Protein AF-A0AAD8IAZ6-F1 (afdb_monomer)

Foldseek 3Di:
DDDDPDPVPPPDDPDDDDPLVVVLCVVFPFPDDWAWFFKDWDDQCCQVAQKDKDWPVGTDVCCQPPVDDPVQNVCQVPPWAWAWEQEPVRDIWGRWTWHWDDDPPTIITMTGDTSNVVSVVQQKDWDWDQDPVRDTDIFIWGQDPNDTATRKMKIWIWTDRDPHIYIYIYIDHPDDD

Radius of gyration: 17.08 Å; Cα contacts (8 Å, |Δi|>4): 319; chains: 1; bounding box: 57×29×43 Å

Secondary structure (DSSP, 8-state):
--------------PPPPHHHHHHHHTS--SSPPEEEEEEEPPHHHHHSSEEEEEGGGS-HHIIIIIS-HHHHHHHHHS-EEEEEEETT--EEEEEEEEEEEETTEEEEEEESSHHHHHHHTTEEEEEEE-TTS-EEEEEEEEETTEEE-SEEEEEEEEEETTEEEEEEEEEE----

Nearest PDB structures (foldseek):
  8v54-assembly1_B  TM=4.210E-01  e=2.613E+00  Homo sapiens
  5c51-assembly1_B  TM=4.131E-01  e=4.065E+00  Homo sapiens
  5c53-assembly1_B  TM=4.124E-01  e=3.847E+00  Homo sapiens
  8f69-assembly1_A  TM=2.064E-01  e=1.589E+00  Mus musculus
  4zlt-assembly2_A  TM=2.341E-01  e=1.982E+00  Cricetid gammaherpesvirus 2

InterPro domains:
  IPR005508 B3 domain-containing protein At2g31720-like [PF03754] (16-119)
  IPR005508 B3 domain-containing protein At2g31720-like [PTHR31541] (13-170)
  IPR015300 DNA-binding pseudobarrel domain superfamily [G3DSA:2.40.330.10] (33-131)

pLDDT: mean 88.55, std 16.28, range [27.03, 98.56]

Mean predicted aligned error: 6.53 Å

Structure (mmCIF, N/CA/C/O backbone):
data_AF-A0AAD8IAZ6-F1
#
_entry.id   AF-A0AAD8IAZ6-F1
#
loop_
_atom_site.group_PDB
_atom_site.id
_atom_site.type_symbol
_atom_site.label_atom_id
_atom_site.label_alt_id
_atom_site.label_comp_id
_atom_site.label_asym_id
_atom_site.label_entity_id
_atom_site.label_seq_id
_atom_site.pdbx_PDB_ins_code
_atom_site.Cartn_x
_atom_site.Cartn_y
_atom_site.Cartn_z
_atom_site.occupancy
_atom_site.B_iso_or_equiv
_atom_site.auth_seq_id
_atom_site.auth_comp_id
_atom_site.auth_asym_id
_atom_site.auth_atom_id
_atom_site.pdbx_PDB_model_num
ATOM 1 N N . MET A 1 1 ? 37.576 11.124 7.689 1.00 31.72 1 MET A N 1
ATOM 2 C CA . MET A 1 1 ? 37.233 10.034 6.753 1.00 31.72 1 MET A CA 1
ATOM 3 C C . MET A 1 1 ? 35.732 9.890 6.793 1.00 31.72 1 MET A C 1
ATOM 5 O O . MET A 1 1 ? 35.205 9.375 7.768 1.00 31.72 1 MET A O 1
ATOM 9 N N . SER A 1 2 ? 35.065 10.467 5.803 1.00 27.03 2 SER A N 1
ATOM 10 C CA . SER A 1 2 ? 33.610 10.522 5.731 1.00 27.03 2 SER A CA 1
ATOM 11 C C . SER A 1 2 ? 33.178 9.487 4.706 1.00 27.03 2 SER A C 1
ATOM 13 O O . SER A 1 2 ? 33.527 9.601 3.534 1.00 27.03 2 SER A O 1
ATOM 15 N N . VAL A 1 3 ? 32.484 8.448 5.158 1.00 28.03 3 VAL A N 1
ATOM 16 C CA . VAL A 1 3 ? 31.783 7.520 4.274 1.00 28.03 3 VAL A CA 1
ATOM 17 C C . VAL A 1 3 ? 30.399 8.114 4.068 1.00 28.03 3 VAL A C 1
ATOM 19 O O . VAL A 1 3 ? 29.563 8.084 4.964 1.00 28.03 3 VAL A O 1
ATOM 22 N N . GLN A 1 4 ? 30.197 8.719 2.904 1.00 33.00 4 GLN A N 1
ATOM 23 C CA . GLN A 1 4 ? 28.906 9.220 2.463 1.00 33.00 4 GLN A CA 1
ATOM 24 C C . GLN A 1 4 ? 28.327 8.162 1.525 1.00 33.00 4 GLN A C 1
ATOM 26 O O . GLN A 1 4 ? 28.596 8.153 0.327 1.00 33.00 4 GLN A O 1
ATOM 31 N N . ILE A 1 5 ? 27.598 7.205 2.099 1.00 36.88 5 ILE A N 1
ATOM 32 C CA . ILE A 1 5 ? 26.707 6.336 1.332 1.00 36.88 5 ILE A CA 1
ATOM 33 C C . ILE A 1 5 ? 25.386 7.089 1.304 1.00 36.88 5 ILE A C 1
ATOM 35 O O . ILE A 1 5 ? 24.747 7.250 2.339 1.00 36.88 5 ILE A O 1
ATOM 39 N N . GLY A 1 6 ? 25.039 7.629 0.137 1.00 35.94 6 GLY A N 1
ATOM 40 C CA . GLY A 1 6 ? 23.798 8.356 -0.090 1.00 35.94 6 GLY A CA 1
ATOM 41 C C . GLY A 1 6 ? 22.587 7.448 0.092 1.00 35.94 6 GLY A C 1
ATOM 42 O O . GLY A 1 6 ? 22.054 6.914 -0.872 1.00 35.94 6 GLY A O 1
ATOM 43 N N . SER A 1 7 ? 22.133 7.301 1.333 1.00 36.81 7 SER A N 1
ATOM 44 C CA . SER A 1 7 ? 20.713 7.200 1.624 1.00 36.81 7 SER A CA 1
ATOM 45 C C . SER A 1 7 ? 20.129 8.573 1.312 1.00 36.81 7 SER A C 1
ATOM 47 O O . SER A 1 7 ? 20.235 9.490 2.125 1.00 36.81 7 SER A O 1
ATOM 49 N N . MET A 1 8 ? 19.594 8.751 0.103 1.00 36.09 8 MET A N 1
ATOM 50 C CA . MET A 1 8 ? 18.691 9.868 -0.162 1.00 36.09 8 MET A CA 1
ATOM 51 C C . MET A 1 8 ? 17.502 9.670 0.772 1.00 36.09 8 MET A C 1
ATOM 53 O O . MET A 1 8 ? 16.625 8.842 0.536 1.00 36.09 8 MET A O 1
ATOM 57 N N . GLU A 1 9 ? 17.565 10.357 1.904 1.00 39.47 9 GLU A N 1
ATOM 58 C CA . GLU A 1 9 ? 16.475 10.499 2.841 1.00 39.47 9 GLU A CA 1
ATOM 59 C C . GLU A 1 9 ? 15.291 11.055 2.050 1.00 39.47 9 GLU A C 1
ATOM 61 O O . GLU A 1 9 ? 15.323 12.185 1.557 1.00 39.47 9 GLU A O 1
ATOM 66 N N . VAL A 1 10 ? 14.257 10.234 1.875 1.00 42.34 10 VAL A N 1
ATOM 67 C CA . VAL A 1 10 ? 12.959 10.668 1.356 1.00 42.34 10 VAL A CA 1
ATOM 68 C C . VAL A 1 10 ? 12.303 11.495 2.469 1.00 42.34 10 VAL A C 1
ATOM 70 O O . VAL A 1 10 ? 11.396 11.041 3.159 1.00 42.34 10 VAL A O 1
ATOM 73 N N . HIS A 1 11 ? 12.850 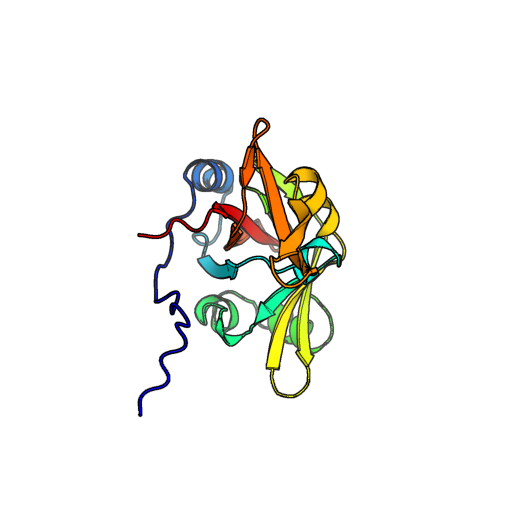12.683 2.730 1.00 38.12 11 HIS A N 1
ATOM 74 C CA . HIS A 1 11 ? 12.395 13.583 3.782 1.00 38.12 11 HIS A CA 1
ATOM 75 C C . HIS A 1 11 ? 11.021 14.151 3.433 1.00 38.12 11 HIS A C 1
ATOM 77 O O . HIS A 1 11 ? 10.870 14.833 2.424 1.00 38.12 11 HIS A O 1
ATOM 83 N N . ASN A 1 12 ? 10.046 13.905 4.312 1.00 43.56 12 ASN A N 1
ATOM 84 C CA . ASN A 1 12 ? 8.936 14.806 4.652 1.00 43.56 12 ASN A CA 1
ATOM 85 C C . ASN A 1 12 ? 8.188 15.498 3.500 1.00 43.56 12 ASN A C 1
ATOM 87 O O . ASN A 1 12 ? 7.779 16.651 3.622 1.00 43.56 12 ASN A O 1
ATOM 91 N N . LEU A 1 13 ? 7.940 14.796 2.401 1.00 56.41 13 LEU A N 1
ATOM 92 C CA . LEU A 1 13 ? 6.874 15.182 1.487 1.00 56.41 13 LEU A CA 1
ATOM 93 C C . LEU A 1 13 ? 5.645 14.387 1.909 1.00 56.41 13 LEU A C 1
ATOM 95 O O . LEU A 1 13 ? 5.662 13.162 1.858 1.00 56.41 13 LEU A O 1
ATOM 99 N N . HIS A 1 14 ? 4.603 15.083 2.359 1.00 69.50 14 HIS A N 1
ATOM 100 C CA . HIS A 1 14 ? 3.241 14.564 2.313 1.00 69.50 14 HIS A CA 1
ATOM 101 C C . HIS A 1 14 ? 2.764 14.820 0.882 1.00 69.50 14 HIS A C 1
ATOM 103 O O . HIS A 1 14 ? 2.316 15.934 0.601 1.00 69.50 14 HIS A O 1
ATOM 109 N N . PRO A 1 15 ? 2.956 13.878 -0.061 1.00 84.88 15 PRO A N 1
ATOM 110 C CA . PRO A 1 15 ? 2.536 14.101 -1.429 1.00 84.88 15 PRO A CA 1
ATOM 111 C C . PRO A 1 15 ? 1.033 14.344 -1.451 1.00 84.88 15 PRO A C 1
ATOM 113 O O . PRO A 1 15 ? 0.256 13.676 -0.757 1.00 84.88 15 PRO A O 1
ATOM 116 N N . GLU A 1 16 ? 0.621 15.295 -2.279 1.00 90.44 16 GLU A N 1
ATOM 117 C CA . GLU A 1 16 ? -0.785 15.405 -2.603 1.00 90.44 16 GLU A CA 1
ATOM 118 C C . GLU A 1 16 ? -1.242 14.151 -3.342 1.00 90.44 16 GLU A C 1
ATOM 120 O O . GLU A 1 16 ? -0.543 13.631 -4.212 1.00 90.44 16 GLU A O 1
ATOM 125 N N . MET A 1 17 ? -2.436 13.679 -2.996 1.00 94.00 17 MET A N 1
ATOM 126 C CA . MET A 1 17 ? -3.075 12.599 -3.730 1.00 94.00 17 MET A CA 1
ATOM 127 C C . MET A 1 17 ? -3.316 13.023 -5.194 1.00 94.00 17 MET A C 1
ATOM 129 O O . MET A 1 17 ? -3.749 14.160 -5.429 1.00 94.00 17 MET A O 1
ATOM 133 N N . PRO A 1 18 ? -3.075 12.135 -6.173 1.00 94.31 18 PRO A N 1
ATOM 134 C CA . PRO A 1 18 ? -3.374 12.391 -7.580 1.00 94.31 18 PRO A CA 1
ATOM 135 C C . PRO A 1 18 ? -4.834 12.784 -7.813 1.00 94.31 18 PRO A C 1
ATOM 137 O O . PRO A 1 18 ? -5.733 12.265 -7.150 1.00 94.31 18 PRO A O 1
ATOM 140 N N . GLN A 1 19 ? -5.081 13.694 -8.759 1.00 94.31 19 GLN A N 1
ATOM 141 C CA . GLN A 1 19 ? -6.415 14.271 -8.959 1.00 94.31 19 GLN A CA 1
ATOM 142 C C . GLN A 1 19 ? -7.467 13.220 -9.331 1.00 94.31 19 GLN A C 1
ATOM 144 O O . GLN A 1 19 ? -8.549 13.231 -8.771 1.00 94.31 19 GLN A O 1
ATOM 149 N N . ASN A 1 20 ? -7.122 12.260 -10.185 1.00 94.38 20 ASN A N 1
ATOM 150 C CA . ASN A 1 20 ? -7.974 11.119 -10.528 1.00 94.38 20 ASN A CA 1
ATOM 151 C C . ASN A 1 20 ? -8.422 10.314 -9.294 1.00 94.38 20 ASN A C 1
ATOM 153 O O . ASN A 1 20 ? -9.588 9.947 -9.196 1.00 94.38 20 ASN A O 1
ATOM 157 N N . LEU A 1 21 ? -7.517 10.066 -8.339 1.00 96.06 21 LEU A N 1
ATOM 158 C CA . LEU A 1 21 ? -7.853 9.383 -7.086 1.00 96.06 21 LEU A CA 1
ATOM 159 C C . LEU A 1 21 ? -8.693 10.279 -6.171 1.00 96.06 21 LEU A C 1
ATOM 161 O O . LEU A 1 21 ? -9.647 9.796 -5.569 1.00 96.06 21 LEU A O 1
ATOM 165 N N . LYS A 1 22 ? -8.373 11.579 -6.088 1.00 95.00 22 LYS A N 1
ATOM 166 C CA . LYS A 1 22 ? -9.182 12.558 -5.343 1.00 95.00 22 LYS A CA 1
ATOM 167 C C . LYS A 1 22 ? -10.616 12.593 -5.872 1.00 95.00 22 LYS A C 1
ATOM 169 O O . LYS A 1 22 ? -11.541 12.505 -5.072 1.00 95.00 22 LYS A O 1
ATOM 174 N N . ASP A 1 23 ? -10.786 12.682 -7.189 1.00 95.00 23 ASP A N 1
ATOM 175 C CA . ASP A 1 23 ? -12.087 12.741 -7.857 1.00 95.00 23 ASP A CA 1
ATOM 176 C C . ASP A 1 23 ? -12.890 11.473 -7.561 1.00 95.00 23 ASP A C 1
ATOM 178 O O . ASP A 1 23 ? -13.989 11.563 -7.021 1.00 95.00 23 ASP A O 1
ATOM 182 N N . TYR A 1 24 ? -12.296 10.299 -7.787 1.00 95.31 24 TYR A N 1
ATOM 183 C CA . TYR A 1 24 ? -12.925 9.011 -7.495 1.00 95.31 24 TYR A CA 1
ATOM 184 C C . TYR A 1 24 ? -13.363 8.878 -6.036 1.00 95.31 24 TYR A C 1
ATOM 186 O O . TYR A 1 24 ? -14.485 8.481 -5.735 1.00 95.31 24 TYR A O 1
ATOM 194 N N . ILE A 1 25 ? -12.480 9.243 -5.106 1.00 95.00 25 ILE A N 1
ATOM 195 C CA . ILE A 1 25 ? -12.750 9.117 -3.677 1.00 95.00 25 ILE A CA 1
ATOM 196 C C . ILE A 1 25 ? -13.774 10.160 -3.203 1.00 95.00 25 ILE A C 1
ATOM 198 O O . ILE A 1 25 ? -14.527 9.889 -2.268 1.00 95.00 25 ILE A O 1
ATOM 202 N N . SER A 1 26 ? -13.840 11.328 -3.850 1.00 91.94 26 SER A N 1
ATOM 203 C CA . SER A 1 26 ? -14.796 12.393 -3.516 1.00 91.94 26 SER A CA 1
ATOM 204 C C . SER A 1 26 ? -16.252 12.020 -3.797 1.00 91.94 26 SER A C 1
ATOM 206 O O . SER A 1 26 ? -17.157 12.608 -3.206 1.00 91.94 26 SER A O 1
ATOM 208 N N . GLU A 1 27 ? -16.487 11.016 -4.647 1.00 91.75 27 GLU A N 1
ATOM 209 C CA . GLU A 1 27 ? -17.821 10.458 -4.879 1.00 91.75 27 GLU A CA 1
ATOM 210 C C . GLU A 1 27 ? -18.346 9.681 -3.659 1.00 91.75 27 GLU A C 1
ATOM 212 O O . GLU A 1 27 ? -19.546 9.409 -3.551 1.00 91.75 27 GLU A O 1
ATOM 217 N N . PHE A 1 28 ? -17.471 9.338 -2.708 1.00 91.19 28 PHE A N 1
ATOM 218 C CA . PHE A 1 28 ? -17.849 8.678 -1.468 1.00 91.19 28 PHE A CA 1
ATOM 219 C C . PHE A 1 28 ? -18.119 9.689 -0.352 1.00 91.19 28 PHE A C 1
ATOM 221 O O . PHE A 1 28 ? -17.384 10.653 -0.148 1.00 91.19 28 PHE A O 1
ATOM 228 N N . ASN A 1 29 ? -19.148 9.412 0.451 1.00 86.75 29 ASN A N 1
ATOM 229 C CA . ASN A 1 29 ? -19.429 10.171 1.667 1.00 86.75 29 ASN A CA 1
ATOM 230 C C . ASN A 1 29 ? -18.471 9.743 2.791 1.00 86.75 29 ASN A C 1
ATOM 232 O O . ASN A 1 29 ? -18.847 8.976 3.680 1.00 86.75 29 ASN A O 1
ATOM 236 N N . LEU A 1 30 ? -17.210 10.167 2.689 1.00 91.12 30 LEU A N 1
ATOM 237 C CA . LEU A 1 30 ? -16.177 9.846 3.666 1.00 91.12 30 LEU A CA 1
ATOM 238 C C . LEU A 1 30 ? -16.436 10.550 5.002 1.00 91.12 30 LEU A C 1
ATOM 240 O O . LEU A 1 30 ? -16.800 11.722 5.044 1.00 91.12 30 LEU A O 1
ATOM 244 N N . GLU A 1 31 ? -16.159 9.854 6.101 1.00 85.12 31 GLU A N 1
ATOM 245 C CA . GLU A 1 31 ? -16.235 10.430 7.452 1.00 85.12 31 GLU A CA 1
ATOM 246 C C . GLU A 1 31 ? -15.070 11.390 7.748 1.00 85.12 31 GLU A C 1
ATOM 248 O O . GLU A 1 31 ? -15.185 12.283 8.587 1.00 85.12 31 GLU A O 1
ATOM 253 N N . ALA A 1 32 ? -13.947 11.212 7.050 1.00 89.25 32 ALA A N 1
ATOM 254 C CA . ALA A 1 32 ? -12.726 11.991 7.197 1.00 89.25 32 ALA A CA 1
ATOM 255 C C . ALA A 1 32 ? -11.968 12.053 5.859 1.00 89.25 32 ALA A C 1
ATOM 257 O O . ALA A 1 32 ? -12.118 11.149 5.029 1.00 89.25 32 ALA A O 1
ATOM 258 N N . PRO A 1 33 ? -11.137 13.087 5.629 1.00 92.12 33 PRO A N 1
ATOM 259 C CA . PRO A 1 33 ? -10.305 13.157 4.434 1.00 92.12 33 PRO A CA 1
ATOM 260 C C . PRO A 1 33 ? -9.291 11.999 4.386 1.00 92.12 33 PRO A C 1
ATOM 262 O O . PRO A 1 33 ? -8.856 11.523 5.439 1.00 92.12 33 PRO A O 1
ATOM 265 N N . PRO A 1 34 ? -8.861 11.564 3.185 1.00 95.88 34 PRO A N 1
ATOM 266 C CA . PRO A 1 34 ? -7.821 10.552 3.060 1.00 95.88 34 PRO A CA 1
ATOM 267 C C . PRO A 1 34 ? -6.507 10.966 3.734 1.00 95.88 34 PRO A C 1
ATOM 269 O O . PRO A 1 34 ? -6.022 12.085 3.559 1.00 95.88 34 PRO A O 1
ATOM 272 N N . LEU A 1 35 ? -5.898 10.033 4.461 1.00 96.12 35 LEU A N 1
ATOM 273 C CA . LEU A 1 35 ? -4.650 10.220 5.190 1.00 96.12 35 LEU A CA 1
ATOM 274 C C . LEU A 1 35 ? -3.486 9.591 4.426 1.00 96.12 35 LEU A C 1
ATOM 276 O O . LEU A 1 35 ? -3.505 8.394 4.154 1.00 96.12 35 LEU A O 1
ATOM 280 N N . PHE A 1 36 ? -2.436 10.358 4.135 1.00 97.06 36 PHE A N 1
ATOM 281 C CA . PHE A 1 36 ? -1.188 9.793 3.615 1.00 97.06 36 PHE A CA 1
ATOM 282 C C . PHE A 1 36 ? -0.551 8.846 4.642 1.00 97.06 36 PHE A C 1
ATOM 284 O O . PHE A 1 36 ? -0.324 9.241 5.787 1.00 97.06 36 PHE A O 1
ATOM 291 N N . VAL A 1 37 ? -0.253 7.616 4.225 1.00 97.31 37 VAL A N 1
ATOM 292 C CA . VAL A 1 37 ? 0.250 6.545 5.095 1.00 97.31 37 VAL A CA 1
ATOM 293 C C . VAL A 1 37 ? 1.746 6.369 4.932 1.00 97.31 37 VAL A C 1
ATOM 295 O O . VAL A 1 37 ? 2.461 6.388 5.924 1.00 97.31 37 VAL A O 1
ATOM 298 N N . ALA A 1 38 ? 2.227 6.168 3.707 1.00 96.75 38 ALA A N 1
ATOM 299 C CA . ALA A 1 38 ? 3.633 5.877 3.462 1.00 96.75 38 ALA A CA 1
ATOM 300 C C . ALA A 1 38 ? 4.004 6.057 1.990 1.00 96.75 38 ALA A C 1
ATOM 302 O O . ALA A 1 38 ? 3.154 6.015 1.096 1.00 96.75 38 ALA A O 1
ATOM 303 N N . GLN A 1 39 ? 5.306 6.169 1.739 1.00 95.44 39 GLN A N 1
ATOM 304 C CA . GLN A 1 39 ? 5.881 5.965 0.416 1.00 95.44 39 GLN A CA 1
ATOM 305 C C . GLN A 1 39 ? 7.187 5.188 0.511 1.00 95.44 39 GLN A C 1
ATOM 307 O O . GLN A 1 39 ? 7.930 5.333 1.482 1.00 95.44 39 GLN A O 1
ATOM 312 N N . LYS A 1 40 ? 7.479 4.375 -0.502 1.00 94.75 40 LYS A N 1
ATOM 313 C CA . LYS A 1 40 ? 8.761 3.673 -0.603 1.00 94.75 40 LYS A CA 1
ATOM 314 C C . LYS A 1 40 ? 9.086 3.289 -2.038 1.00 94.75 40 LYS A C 1
ATOM 316 O O . LYS A 1 40 ? 8.186 3.142 -2.864 1.00 94.75 40 LYS A O 1
ATOM 321 N N . LEU A 1 41 ? 10.364 3.029 -2.293 1.00 95.56 41 LEU A N 1
ATOM 322 C CA . LEU A 1 41 ? 10.793 2.321 -3.493 1.00 95.56 41 LEU A CA 1
ATOM 323 C C . LEU A 1 41 ? 10.259 0.878 -3.462 1.00 95.56 41 LEU A C 1
ATOM 325 O O . LEU A 1 41 ? 10.338 0.199 -2.434 1.00 95.56 41 LEU A O 1
ATOM 329 N N . LEU A 1 42 ? 9.720 0.403 -4.583 1.00 95.69 42 LEU A N 1
ATOM 330 C CA . LEU A 1 42 ? 9.343 -0.995 -4.743 1.00 95.69 42 LEU A CA 1
ATOM 331 C C . LEU A 1 42 ? 10.590 -1.870 -4.838 1.00 95.69 42 LEU A C 1
ATOM 333 O O . LEU A 1 42 ? 11.494 -1.631 -5.641 1.00 95.69 42 LEU A O 1
ATOM 337 N N . HIS A 1 43 ? 10.608 -2.934 -4.046 1.00 94.88 43 HIS A N 1
ATOM 338 C CA . HIS A 1 43 ? 11.643 -3.950 -4.088 1.00 94.88 43 HIS A CA 1
ATOM 339 C C . HIS A 1 43 ? 11.154 -5.190 -4.833 1.00 94.88 43 HIS A C 1
ATOM 341 O O . HIS A 1 43 ? 9.963 -5.471 -4.928 1.00 94.88 43 HIS A O 1
ATOM 347 N N . VAL A 1 44 ? 12.101 -5.993 -5.321 1.00 94.69 44 VAL A N 1
ATOM 348 C CA . VAL A 1 44 ? 11.828 -7.260 -6.022 1.00 94.69 44 VAL A CA 1
ATOM 349 C C . VAL A 1 44 ? 10.922 -8.183 -5.203 1.00 94.69 44 VAL A C 1
ATOM 351 O O . VAL A 1 44 ? 10.045 -8.841 -5.759 1.00 94.69 44 VAL A O 1
ATOM 354 N N . SER A 1 45 ? 11.097 -8.210 -3.878 1.00 93.88 45 SER A N 1
ATOM 355 C CA . SER A 1 45 ? 10.247 -8.995 -2.980 1.00 93.88 45 SER A CA 1
ATOM 356 C C . SER A 1 45 ? 8.789 -8.553 -3.001 1.00 93.88 45 SER A C 1
ATOM 358 O O . SER A 1 45 ? 7.933 -9.404 -2.817 1.00 93.88 45 SER A O 1
ATOM 360 N N . ASP A 1 46 ? 8.506 -7.271 -3.244 1.00 96.31 46 ASP A N 1
ATOM 361 C CA . ASP A 1 46 ? 7.131 -6.771 -3.304 1.00 96.31 46 ASP A CA 1
ATOM 362 C C . ASP A 1 46 ? 6.400 -7.212 -4.575 1.00 96.31 46 ASP A C 1
ATOM 364 O O . ASP A 1 46 ? 5.184 -7.147 -4.639 1.00 96.31 46 ASP A O 1
ATOM 368 N N . VAL A 1 47 ? 7.127 -7.622 -5.614 1.00 95.31 47 VAL A N 1
ATOM 369 C CA . VAL A 1 47 ? 6.541 -8.009 -6.909 1.00 95.31 47 VAL A CA 1
ATOM 370 C C . VAL A 1 47 ? 6.549 -9.521 -7.097 1.00 95.31 47 VAL A C 1
ATOM 372 O O . VAL A 1 47 ? 5.651 -10.080 -7.715 1.00 95.31 47 VAL A O 1
ATOM 375 N N . MET A 1 48 ? 7.566 -10.207 -6.570 1.00 93.25 48 MET A N 1
ATOM 376 C CA . MET A 1 48 ? 7.689 -11.664 -6.697 1.00 93.25 48 MET A CA 1
ATOM 377 C C . MET A 1 48 ? 6.947 -12.443 -5.614 1.00 93.25 48 MET A C 1
ATOM 379 O O . MET A 1 48 ? 6.801 -13.659 -5.722 1.00 93.25 48 MET A O 1
ATOM 383 N N . GLN A 1 49 ? 6.560 -11.779 -4.532 1.00 89.88 49 GLN A N 1
ATOM 384 C CA . GLN A 1 49 ? 5.844 -12.386 -3.422 1.00 89.88 49 GLN A CA 1
ATOM 385 C C . GLN A 1 49 ? 4.509 -11.654 -3.328 1.00 89.88 49 GLN A C 1
ATOM 387 O O . GLN A 1 49 ? 4.487 -10.444 -3.520 1.00 89.88 49 GLN A O 1
ATOM 392 N N . ASP A 1 50 ? 3.419 -12.372 -3.042 1.00 94.31 50 ASP A N 1
ATOM 393 C CA . ASP A 1 50 ? 2.061 -11.815 -2.885 1.00 94.31 50 ASP A CA 1
ATOM 394 C C . ASP A 1 50 ? 1.950 -10.953 -1.615 1.00 94.31 50 ASP A C 1
ATOM 396 O O . ASP A 1 50 ? 1.187 -11.240 -0.689 1.00 94.31 50 ASP A O 1
ATOM 400 N N . ARG A 1 51 ? 2.822 -9.950 -1.509 1.00 96.06 51 ARG A N 1
ATOM 401 C CA . ARG A 1 51 ? 2.912 -9.027 -0.397 1.00 96.06 51 ARG A CA 1
ATOM 402 C C . ARG A 1 51 ? 3.603 -7.724 -0.772 1.00 96.06 51 ARG A C 1
ATOM 404 O O . ARG A 1 51 ? 4.648 -7.748 -1.406 1.00 96.06 51 ARG A O 1
ATOM 411 N N . LEU A 1 52 ? 3.096 -6.616 -0.248 1.00 97.44 52 LEU A N 1
ATOM 412 C CA . LEU A 1 52 ? 3.767 -5.320 -0.230 1.00 97.44 52 LEU A CA 1
ATOM 413 C C . LEU A 1 52 ? 4.189 -4.987 1.206 1.00 97.44 52 LEU A C 1
ATOM 415 O O . LEU A 1 52 ? 3.341 -4.919 2.095 1.00 97.44 52 LEU A O 1
ATOM 419 N N . LEU A 1 53 ? 5.491 -4.788 1.433 1.00 96.12 53 LEU A N 1
ATOM 420 C CA . LEU A 1 53 ? 6.072 -4.594 2.769 1.00 96.12 53 LEU A CA 1
ATOM 421 C C . LEU A 1 53 ? 6.436 -3.135 3.056 1.00 96.12 53 LEU A C 1
ATOM 423 O O . LEU A 1 53 ? 7.317 -2.584 2.405 1.00 96.12 53 LEU A O 1
ATOM 427 N N . PHE A 1 54 ? 5.880 -2.538 4.101 1.00 96.56 54 PHE A N 1
ATOM 428 C CA . PHE A 1 54 ? 6.304 -1.232 4.604 1.00 96.56 54 PHE A CA 1
ATOM 429 C C . PHE A 1 54 ? 6.995 -1.386 5.959 1.00 96.56 54 PHE A C 1
ATOM 431 O O . PHE A 1 54 ? 6.348 -1.833 6.904 1.00 96.56 54 PHE A O 1
ATOM 438 N N . PRO A 1 55 ? 8.282 -1.015 6.095 1.00 95.50 55 PRO A N 1
ATOM 439 C CA . PRO A 1 55 ? 8.889 -0.838 7.409 1.00 95.50 55 PRO A CA 1
ATOM 440 C C . PRO A 1 55 ? 8.048 0.123 8.252 1.00 95.50 55 PRO A C 1
ATOM 442 O O . PRO A 1 55 ? 7.646 1.175 7.754 1.00 95.50 55 PRO A O 1
ATOM 445 N N . GLU A 1 56 ? 7.813 -0.205 9.522 1.00 94.88 56 GLU A N 1
ATOM 446 C CA . GLU A 1 56 ? 7.029 0.640 10.435 1.00 94.88 56 GLU A CA 1
ATOM 447 C C . GLU A 1 56 ? 7.603 2.060 10.542 1.00 94.88 56 GLU A C 1
ATOM 449 O O . GLU A 1 56 ? 6.852 3.024 10.636 1.00 94.88 56 GLU A O 1
ATOM 454 N N . SER A 1 57 ? 8.923 2.215 10.404 1.00 93.25 57 SER A N 1
ATOM 455 C CA . SER A 1 57 ? 9.599 3.517 10.387 1.00 93.25 57 SER A CA 1
ATOM 456 C C . SER A 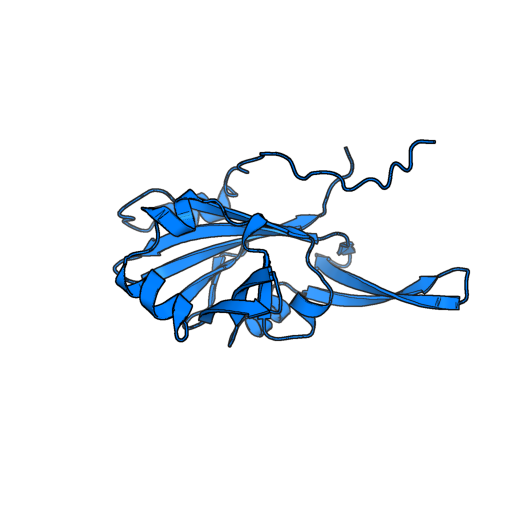1 57 ? 9.200 4.436 9.223 1.00 93.25 57 SER A C 1
ATOM 458 O O . SER A 1 57 ? 9.519 5.619 9.267 1.00 93.25 57 SER A O 1
ATOM 460 N N . LEU A 1 58 ? 8.568 3.908 8.167 1.00 94.31 58 LEU A N 1
ATOM 461 C CA . LEU A 1 58 ? 8.047 4.692 7.037 1.00 94.31 58 LEU A CA 1
ATOM 462 C C . LEU A 1 58 ? 6.554 5.013 7.170 1.00 94.31 58 LEU A C 1
ATOM 464 O O . LEU A 1 58 ? 6.022 5.754 6.344 1.00 94.31 58 LEU A O 1
ATOM 468 N N . ILE A 1 59 ? 5.870 4.431 8.157 1.00 96.00 59 ILE A N 1
ATOM 469 C CA . ILE A 1 59 ? 4.441 4.638 8.365 1.00 96.00 59 ILE A CA 1
ATOM 470 C C . ILE A 1 59 ? 4.230 5.971 9.075 1.00 96.00 59 ILE A C 1
ATOM 472 O O . ILE A 1 59 ? 4.830 6.250 10.113 1.00 96.00 59 ILE A O 1
ATOM 476 N N . ASN A 1 60 ? 3.336 6.787 8.529 1.00 95.06 60 ASN A N 1
ATOM 477 C CA . ASN A 1 60 ? 2.859 7.993 9.176 1.00 95.06 60 ASN A CA 1
ATOM 478 C C . ASN A 1 60 ? 2.260 7.628 10.542 1.00 95.06 60 ASN A C 1
ATOM 480 O O . ASN A 1 60 ? 1.301 6.863 10.624 1.00 95.06 60 ASN A O 1
ATOM 484 N N . ALA A 1 61 ? 2.809 8.206 11.610 1.00 94.69 61 ALA A N 1
ATOM 485 C CA . ALA A 1 61 ? 2.369 7.969 12.980 1.00 94.69 61 ALA A CA 1
ATOM 486 C C . ALA A 1 61 ? 0.857 8.200 13.164 1.00 94.69 61 ALA A C 1
ATOM 488 O O . ALA A 1 61 ? 0.213 7.452 13.895 1.00 94.69 61 ALA A O 1
ATOM 489 N N . GLU A 1 62 ? 0.272 9.171 12.455 1.00 95.81 62 GLU A N 1
ATOM 490 C CA . GLU A 1 62 ? -1.169 9.450 12.501 1.00 95.81 62 GLU A CA 1
ATOM 491 C C . GLU A 1 62 ? -2.006 8.234 12.084 1.00 95.81 62 GLU A C 1
ATOM 493 O O . GLU A 1 62 ? -3.058 7.972 12.668 1.00 95.81 62 GLU A O 1
ATOM 498 N N . PHE A 1 63 ? -1.517 7.445 11.120 1.00 96.62 63 PHE A N 1
ATOM 499 C CA . PHE A 1 63 ? -2.199 6.232 10.680 1.00 96.62 63 PHE A CA 1
ATOM 500 C C . PHE A 1 63 ? -2.280 5.221 11.828 1.00 96.62 63 PHE A C 1
ATOM 502 O O . PHE A 1 63 ? -3.363 4.759 12.185 1.00 96.62 63 PHE A O 1
ATOM 509 N N . SER A 1 64 ? -1.139 4.940 12.456 1.00 93.44 64 SER A N 1
ATOM 510 C CA . SER A 1 64 ? -1.029 3.936 13.515 1.00 93.44 64 SER A CA 1
ATOM 511 C C . SER A 1 64 ? -1.685 4.365 14.829 1.00 93.44 64 SER A C 1
ATOM 513 O O . SER A 1 64 ? -2.251 3.523 15.521 1.00 93.44 64 SER A O 1
ATOM 515 N N . TYR A 1 65 ? -1.614 5.649 15.198 1.00 93.56 65 TYR A N 1
ATOM 516 C CA . TYR A 1 65 ? -2.106 6.125 16.495 1.00 93.56 65 TYR A CA 1
ATOM 517 C C . TYR A 1 65 ? -3.568 6.570 16.471 1.00 93.56 65 TYR A C 1
ATOM 519 O O . TYR A 1 65 ? -4.285 6.268 17.425 1.00 93.56 65 TYR A O 1
ATOM 527 N N . ASN A 1 66 ? -4.020 7.239 15.408 1.00 95.19 66 ASN A N 1
ATOM 528 C CA . ASN A 1 66 ? -5.304 7.947 15.412 1.00 95.19 66 ASN A CA 1
ATOM 529 C C . ASN A 1 66 ? -6.283 7.457 14.336 1.00 95.19 66 ASN A C 1
ATOM 531 O O . ASN A 1 66 ? -7.490 7.504 14.556 1.00 95.19 66 ASN A O 1
ATOM 535 N N . PHE A 1 67 ? -5.795 6.977 13.187 1.00 96.19 67 PHE A N 1
ATOM 536 C CA . PHE A 1 67 ? -6.665 6.545 12.087 1.00 96.19 67 PHE A CA 1
ATOM 537 C C . PHE A 1 67 ? -7.212 5.121 12.263 1.00 96.19 67 PHE A C 1
ATOM 539 O O . PHE A 1 67 ? -8.367 4.832 11.930 1.00 96.19 67 PHE A O 1
ATOM 546 N N . LEU A 1 68 ? -6.371 4.205 12.745 1.00 96.69 68 LEU A N 1
ATOM 547 C CA . LEU A 1 68 ? -6.795 2.850 13.081 1.00 96.69 68 LEU A CA 1
ATOM 548 C C . LEU A 1 68 ? -7.643 2.857 14.354 1.00 96.69 68 LEU A C 1
ATOM 550 O O . LEU A 1 68 ? -7.321 3.525 15.335 1.00 96.69 68 LEU A O 1
ATOM 554 N N . THR A 1 69 ? -8.709 2.065 14.353 1.00 96.62 69 THR A N 1
ATOM 555 C CA . THR A 1 69 ? -9.509 1.806 15.552 1.00 96.62 69 THR A CA 1
ATOM 556 C C . THR A 1 69 ? -8.751 0.897 16.518 1.00 96.62 69 THR A C 1
ATOM 558 O O . THR A 1 69 ? -7.879 0.130 16.110 1.00 96.62 69 THR A O 1
ATOM 561 N N . GLU A 1 70 ? -9.114 0.916 17.801 1.00 97.25 70 GLU A N 1
ATOM 562 C CA . GLU A 1 70 ? -8.496 0.028 18.799 1.00 97.25 70 GLU A CA 1
ATOM 563 C C . GLU A 1 70 ? -8.645 -1.458 18.434 1.00 97.25 70 GLU A C 1
ATOM 565 O O . GLU A 1 70 ? -7.697 -2.227 18.570 1.00 97.25 70 GLU A O 1
ATOM 570 N N . VAL A 1 71 ? -9.793 -1.852 17.870 1.00 97.25 71 VAL A N 1
ATOM 571 C CA . VAL A 1 71 ? -10.022 -3.229 17.403 1.00 97.25 71 VAL A CA 1
ATOM 572 C C . VAL A 1 71 ? -9.041 -3.599 16.293 1.00 97.25 71 VAL A C 1
ATOM 574 O O . VAL A 1 71 ? -8.464 -4.680 16.315 1.00 97.25 71 VAL A O 1
ATOM 577 N N . GLU A 1 72 ? -8.811 -2.713 15.328 1.00 97.88 72 GLU A N 1
ATOM 578 C CA . GLU A 1 72 ? -7.870 -2.979 14.238 1.00 97.88 72 GLU A CA 1
ATOM 579 C C . GLU A 1 72 ? -6.427 -3.034 14.720 1.00 97.88 72 GLU A C 1
ATOM 581 O O . GLU A 1 72 ? -5.683 -3.903 14.272 1.00 97.88 72 GLU A O 1
ATOM 586 N N . LYS A 1 73 ? -6.038 -2.167 15.662 1.00 97.69 73 LYS A N 1
ATOM 587 C CA . LYS A 1 73 ? -4.720 -2.237 16.306 1.00 97.69 73 LYS A CA 1
ATOM 588 C C . LYS A 1 73 ? -4.530 -3.594 16.982 1.00 97.69 73 LYS A C 1
ATOM 590 O O . LYS A 1 73 ? -3.536 -4.266 16.730 1.00 97.69 73 LYS A O 1
ATOM 595 N N . GLU A 1 74 ? -5.511 -4.051 17.760 1.00 97.25 74 GLU A N 1
ATOM 596 C CA . GLU A 1 74 ? -5.464 -5.375 18.391 1.00 97.25 74 GLU A CA 1
ATOM 597 C C . GLU A 1 74 ? -5.411 -6.528 17.378 1.00 97.25 74 GLU A C 1
ATOM 599 O O . GLU A 1 74 ? -4.732 -7.532 17.615 1.00 97.25 74 GLU A O 1
ATOM 604 N N . LEU A 1 75 ? -6.136 -6.412 16.262 1.00 97.56 75 LEU A N 1
ATOM 605 C CA . LEU A 1 75 ? -6.118 -7.412 15.196 1.00 97.56 75 LEU A CA 1
ATOM 606 C C . LEU A 1 75 ? -4.774 -7.445 14.471 1.00 97.56 75 LEU A C 1
ATOM 608 O O . LEU A 1 75 ? -4.315 -8.532 14.134 1.00 97.56 75 LEU A O 1
ATOM 612 N N . LEU A 1 76 ? -4.123 -6.303 14.252 1.00 97.25 76 LEU A N 1
ATOM 613 C CA . LEU A 1 76 ? -2.812 -6.239 13.602 1.00 97.25 76 LEU A CA 1
ATOM 614 C C . LEU A 1 76 ? -1.715 -6.925 14.420 1.00 97.25 76 LEU A C 1
ATOM 616 O O . LEU A 1 76 ? -0.840 -7.546 13.828 1.00 97.25 76 LEU A O 1
ATOM 620 N N . GLU A 1 77 ? -1.803 -6.882 15.749 1.00 94.06 77 GLU A N 1
ATOM 621 C CA . GLU A 1 77 ? -0.863 -7.560 16.656 1.00 94.06 77 GLU A CA 1
ATOM 622 C C . GLU A 1 77 ? -1.067 -9.092 16.702 1.00 94.06 77 GLU A C 1
ATOM 624 O O . GLU A 1 77 ? -0.193 -9.832 17.150 1.00 94.06 77 GLU A O 1
ATOM 629 N N . LYS A 1 78 ? -2.225 -9.602 16.253 1.00 93.31 78 LYS A N 1
ATOM 630 C CA . LYS A 1 78 ? -2.589 -11.034 16.347 1.00 93.31 78 LYS A CA 1
ATOM 631 C C . LYS A 1 78 ? -2.710 -11.734 14.995 1.00 93.31 78 LYS A C 1
ATOM 633 O O . LYS A 1 78 ? -2.471 -12.936 14.897 1.00 93.31 78 LYS A O 1
ATOM 638 N N . GLN A 1 79 ? -3.171 -11.016 13.978 1.00 95.12 79 GLN A N 1
ATOM 639 C CA . GLN A 1 79 ? -3.579 -11.564 12.690 1.00 95.12 79 GLN A CA 1
ATOM 640 C C . GLN A 1 79 ? -3.468 -10.525 11.562 1.00 95.12 79 GLN A C 1
ATOM 642 O O . GLN A 1 79 ? -2.374 -10.199 11.110 1.00 95.12 79 GLN A O 1
ATOM 647 N N . HIS A 1 80 ? -4.609 -10.088 11.038 1.00 97.69 80 HIS A N 1
ATOM 648 C CA . HIS A 1 80 ? -4.749 -9.097 9.995 1.00 97.69 80 HIS A CA 1
ATOM 649 C C . HIS A 1 80 ? -6.084 -8.360 10.141 1.00 97.69 80 HIS A C 1
ATOM 651 O O . HIS A 1 80 ? -7.022 -8.848 10.784 1.00 97.69 80 HIS A O 1
ATOM 657 N N . VAL A 1 81 ? -6.147 -7.209 9.485 1.00 98.06 81 VAL A N 1
ATOM 658 C CA . VAL A 1 81 ? -7.351 -6.437 9.192 1.00 98.06 81 VAL A CA 1
ATOM 659 C C . VAL A 1 81 ? -7.667 -6.625 7.712 1.00 98.06 81 VAL A C 1
ATOM 661 O O . VAL A 1 81 ? -6.764 -6.569 6.874 1.00 98.06 81 VAL A O 1
ATOM 664 N N . GLU A 1 82 ? -8.932 -6.878 7.391 1.00 98.19 82 GLU A N 1
ATOM 665 C CA . GLU A 1 82 ? -9.384 -6.906 6.002 1.00 98.19 82 GLU A CA 1
ATOM 666 C C . GLU A 1 82 ? -9.451 -5.476 5.454 1.00 98.19 82 GLU A C 1
ATOM 668 O O . GLU A 1 82 ? -10.016 -4.579 6.084 1.00 98.19 82 GLU A O 1
ATOM 673 N N . VAL A 1 83 ? -8.850 -5.262 4.288 1.00 98.31 83 VAL A N 1
ATOM 674 C CA . VAL A 1 83 ? -8.764 -3.960 3.630 1.00 98.31 83 VAL A CA 1
ATOM 675 C C . VAL A 1 83 ? -9.107 -4.082 2.155 1.00 98.31 83 VAL A C 1
ATOM 677 O O . VAL A 1 83 ? -8.946 -5.133 1.535 1.00 98.31 83 VAL A O 1
ATOM 680 N N . ASN A 1 84 ? -9.539 -2.971 1.576 1.00 98.06 84 ASN A N 1
ATOM 681 C CA . ASN A 1 84 ? -9.714 -2.841 0.136 1.00 98.06 84 ASN A CA 1
ATOM 682 C C . ASN A 1 84 ? -8.683 -1.865 -0.429 1.00 98.06 84 ASN A C 1
ATOM 684 O O . ASN A 1 84 ? -8.092 -1.062 0.297 1.00 98.06 84 ASN A O 1
ATOM 688 N N . LEU A 1 85 ? -8.476 -1.925 -1.735 1.00 97.62 85 LEU A N 1
ATOM 689 C CA . LEU A 1 85 ? -7.495 -1.123 -2.440 1.00 97.62 85 LEU A CA 1
ATOM 690 C C . LEU A 1 85 ? -8.111 -0.504 -3.684 1.00 97.62 85 LEU A C 1
ATOM 692 O O . LEU A 1 85 ? -8.874 -1.170 -4.371 1.00 97.62 85 LEU A O 1
ATOM 696 N N . VAL A 1 86 ? -7.736 0.728 -4.003 1.00 97.94 86 VAL A N 1
ATOM 697 C CA . VAL A 1 86 ? -7.961 1.340 -5.314 1.00 97.94 86 VAL A CA 1
ATOM 698 C C . VAL A 1 86 ? -6.632 1.837 -5.877 1.00 97.94 86 VAL A C 1
ATOM 700 O O . VAL A 1 86 ? -5.841 2.444 -5.156 1.00 97.94 86 VAL A O 1
ATOM 703 N N . ASP A 1 87 ? -6.345 1.548 -7.145 1.00 96.69 87 ASP A N 1
ATOM 704 C CA . ASP A 1 87 ? -5.127 2.027 -7.812 1.00 96.69 87 ASP A CA 1
ATOM 705 C C . ASP A 1 87 ? -5.357 3.291 -8.654 1.00 96.69 87 ASP A C 1
ATOM 707 O O . ASP A 1 87 ? -6.484 3.749 -8.831 1.00 96.69 87 ASP A O 1
ATOM 711 N N . GLY A 1 88 ? -4.281 3.857 -9.209 1.00 93.44 88 GLY A N 1
ATOM 712 C CA . GLY A 1 88 ? -4.330 5.058 -10.049 1.00 93.44 88 GLY A CA 1
ATOM 713 C C . GLY A 1 88 ? -5.178 4.932 -11.326 1.00 93.44 88 GLY A C 1
ATOM 714 O O . GLY A 1 88 ? -5.475 5.943 -11.954 1.00 93.44 88 GLY A O 1
ATOM 715 N N . MET A 1 89 ? -5.625 3.733 -11.700 1.00 93.94 89 MET A N 1
ATOM 716 C CA . MET A 1 89 ? -6.549 3.511 -12.819 1.00 93.94 89 MET A CA 1
ATOM 717 C C . MET A 1 89 ? -7.986 3.245 -12.340 1.00 93.94 89 MET A C 1
ATOM 719 O O . MET A 1 89 ? -8.815 2.790 -13.124 1.00 93.94 89 MET A O 1
ATOM 723 N N . MET A 1 90 ? -8.280 3.532 -11.067 1.00 95.25 90 MET A N 1
ATOM 724 C CA . MET A 1 90 ? -9.574 3.334 -10.401 1.00 95.25 90 MET A CA 1
ATOM 725 C C . MET A 1 90 ? -10.038 1.877 -10.361 1.00 95.25 90 MET A C 1
ATOM 727 O O . MET A 1 90 ? -11.235 1.594 -10.316 1.00 95.25 90 MET A O 1
ATOM 731 N N . ARG A 1 91 ? -9.101 0.925 -10.378 1.00 96.50 91 ARG A N 1
ATOM 732 C CA . ARG A 1 91 ? -9.435 -0.490 -10.194 1.00 96.50 91 ARG A CA 1
ATOM 733 C C . ARG A 1 91 ? -9.484 -0.800 -8.712 1.00 96.50 91 ARG A C 1
ATOM 735 O O . ARG A 1 91 ? -8.518 -0.520 -8.003 1.00 96.50 91 ARG A O 1
ATOM 742 N N . GLU A 1 92 ? -10.595 -1.381 -8.271 1.00 97.38 92 GLU A N 1
ATOM 743 C CA . GLU A 1 92 ? -10.775 -1.830 -6.893 1.00 97.38 92 GLU A CA 1
ATOM 744 C C . GLU A 1 92 ? -10.326 -3.288 -6.719 1.00 97.38 92 GLU A C 1
ATOM 746 O O . GLU A 1 92 ? -10.589 -4.144 -7.565 1.00 97.38 92 GLU A O 1
ATOM 751 N N . TYR A 1 93 ? -9.677 -3.570 -5.593 1.00 97.56 93 TYR A N 1
ATOM 752 C CA . TYR A 1 93 ? -9.281 -4.906 -5.158 1.00 97.56 93 TYR A CA 1
ATOM 753 C C . TYR A 1 93 ? -9.793 -5.101 -3.735 1.00 97.56 93 TYR A C 1
ATOM 755 O O . TYR A 1 93 ? -9.612 -4.227 -2.884 1.00 97.56 93 TYR A O 1
ATOM 763 N N . HIS A 1 94 ? -10.439 -6.233 -3.473 1.00 96.94 94 HIS A N 1
ATOM 764 C CA . HIS A 1 94 ? -11.178 -6.446 -2.233 1.00 96.94 94 HIS A CA 1
ATOM 765 C C . HIS A 1 94 ? -10.625 -7.590 -1.398 1.00 96.94 94 HIS A C 1
ATOM 767 O O . HIS A 1 94 ? -10.024 -8.519 -1.934 1.00 96.94 94 HIS A O 1
ATOM 773 N N . ALA A 1 95 ? -10.899 -7.531 -0.095 1.00 96.00 95 ALA A N 1
ATOM 774 C CA . ALA A 1 95 ? -10.537 -8.561 0.875 1.00 96.00 95 ALA A CA 1
ATOM 775 C C . ALA A 1 95 ? -9.025 -8.858 0.943 1.00 96.00 95 ALA A C 1
ATOM 777 O O . ALA A 1 95 ? -8.599 -9.997 1.137 1.00 96.00 95 ALA A O 1
ATOM 778 N N . LEU A 1 96 ? -8.194 -7.820 0.793 1.00 98.00 96 LEU A N 1
ATOM 779 C CA . LEU A 1 96 ? -6.764 -7.924 1.065 1.00 98.00 96 LEU A CA 1
ATOM 780 C C . LEU A 1 96 ? -6.543 -7.950 2.576 1.00 98.00 96 LEU A C 1
ATOM 782 O O . LEU A 1 96 ? -7.344 -7.447 3.360 1.00 98.00 96 LEU A O 1
ATOM 786 N N . HIS A 1 97 ? -5.413 -8.500 2.997 1.00 98.25 97 HIS A N 1
ATOM 787 C CA . HIS A 1 97 ? -5.053 -8.559 4.407 1.00 98.25 97 HIS A CA 1
ATOM 788 C C . HIS A 1 97 ? -3.933 -7.572 4.706 1.00 98.25 97 HIS A C 1
ATOM 790 O O . HIS A 1 97 ? -2.831 -7.715 4.174 1.00 98.25 97 HIS A O 1
ATOM 796 N N . LEU A 1 98 ? -4.198 -6.615 5.594 1.00 98.56 98 LEU A N 1
ATOM 797 C CA . LEU A 1 98 ? -3.172 -5.815 6.251 1.00 98.56 98 LEU A CA 1
ATOM 798 C C . LEU A 1 98 ? -2.758 -6.516 7.546 1.00 98.56 98 LEU A C 1
ATOM 800 O O . LEU A 1 98 ? -3.581 -6.681 8.440 1.00 98.56 98 LEU A O 1
ATOM 804 N N . ALA A 1 99 ? -1.498 -6.916 7.661 1.00 97.81 99 ALA A N 1
ATOM 805 C CA . ALA A 1 99 ? -0.932 -7.513 8.872 1.00 97.81 99 ALA A CA 1
ATOM 806 C C . ALA A 1 99 ? 0.257 -6.692 9.377 1.00 97.81 99 ALA A C 1
ATOM 808 O O . ALA A 1 99 ? 0.913 -6.015 8.583 1.00 97.81 99 ALA A O 1
ATOM 809 N N . LYS A 1 100 ? 0.576 -6.802 10.669 1.00 97.31 100 LYS A N 1
ATOM 810 C CA . LYS A 1 100 ? 1.837 -6.313 11.231 1.00 97.31 100 LYS A CA 1
ATOM 811 C C . LYS A 1 100 ? 2.721 -7.506 11.583 1.00 97.31 100 LYS A C 1
ATOM 813 O O . LYS A 1 100 ? 2.268 -8.446 12.230 1.00 97.31 100 LYS A O 1
ATOM 818 N N . TRP A 1 101 ? 3.955 -7.517 11.091 1.00 95.44 101 TRP A N 1
ATOM 819 C CA . TRP A 1 101 ? 4.929 -8.580 11.339 1.00 95.44 101 TRP A CA 1
ATOM 820 C C . TRP A 1 101 ? 6.166 -8.027 12.019 1.00 95.44 101 TRP A C 1
ATOM 822 O O . TRP A 1 101 ? 6.806 -7.123 11.484 1.00 95.44 101 TRP A O 1
ATOM 832 N N . ASP A 1 102 ? 6.565 -8.671 13.108 1.00 93.81 102 ASP A N 1
ATOM 833 C CA . ASP A 1 102 ? 7.835 -8.409 13.769 1.00 93.81 102 ASP A CA 1
ATOM 834 C C . ASP A 1 102 ? 8.859 -9.454 13.331 1.00 93.81 102 ASP A C 1
ATOM 836 O O . ASP A 1 102 ? 8.714 -10.656 13.568 1.00 93.81 102 ASP A O 1
ATOM 840 N N . ILE A 1 103 ? 9.905 -8.998 12.644 1.00 87.44 103 ILE A N 1
ATOM 841 C CA . ILE A 1 103 ? 11.001 -9.841 12.174 1.00 87.44 103 ILE A CA 1
ATOM 842 C C . ILE A 1 103 ? 12.288 -9.326 12.808 1.00 87.44 103 ILE A C 1
ATOM 844 O O . ILE A 1 103 ? 12.796 -8.260 12.457 1.00 87.44 103 ILE A O 1
ATOM 848 N N . ALA A 1 104 ? 12.837 -10.118 13.730 1.00 88.25 104 ALA A N 1
ATOM 849 C CA . ALA A 1 104 ? 13.982 -9.735 14.550 1.00 88.25 104 ALA A CA 1
ATOM 850 C C . ALA A 1 104 ? 13.729 -8.407 15.290 1.00 88.25 104 ALA A C 1
ATOM 852 O O . ALA A 1 104 ? 12.901 -8.368 16.191 1.00 88.25 104 ALA A O 1
ATOM 853 N N . SER A 1 105 ? 14.441 -7.337 14.933 1.00 87.94 105 SER A N 1
ATOM 854 C CA . SER A 1 105 ? 14.323 -6.012 15.554 1.00 87.94 105 SER A CA 1
ATOM 855 C C . SER A 1 105 ? 13.516 -5.012 14.719 1.00 87.94 105 SER A C 1
ATOM 857 O O . SER A 1 105 ? 13.598 -3.812 14.975 1.00 87.94 105 SER A O 1
ATOM 859 N N . CYS A 1 106 ? 12.817 -5.468 13.677 1.00 89.81 106 CYS A N 1
ATOM 860 C CA . CYS A 1 106 ? 12.100 -4.602 12.747 1.00 89.81 106 CYS A CA 1
ATOM 861 C C . CYS A 1 106 ? 10.643 -5.041 12.606 1.00 89.81 106 CYS A C 1
ATOM 863 O O . CYS A 1 106 ? 10.375 -6.204 12.302 1.00 89.81 106 CYS A O 1
ATOM 865 N N . SER A 1 107 ? 9.727 -4.088 12.747 1.00 94.81 107 SER A N 1
ATOM 866 C CA . SER A 1 107 ? 8.303 -4.278 12.476 1.00 94.81 107 SER A CA 1
ATOM 867 C C . SER A 1 107 ? 7.964 -3.827 11.054 1.00 94.81 107 SER A C 1
ATOM 869 O O . SER A 1 107 ? 8.505 -2.837 10.545 1.00 94.81 107 SER A O 1
ATOM 871 N N . PHE A 1 108 ? 7.037 -4.531 10.413 1.00 96.56 108 PHE A N 1
ATOM 872 C CA . PHE A 1 108 ? 6.565 -4.239 9.064 1.00 96.56 108 PHE A CA 1
ATOM 873 C C . PHE A 1 108 ? 5.045 -4.299 8.998 1.00 96.56 108 PHE A C 1
ATOM 875 O O . PHE A 1 108 ? 4.443 -5.241 9.502 1.00 96.56 108 PHE A O 1
ATOM 882 N N . TYR A 1 109 ? 4.437 -3.354 8.289 1.00 97.69 109 TYR A N 1
ATOM 883 C CA . TYR A 1 109 ? 3.077 -3.497 7.785 1.00 97.69 109 TYR A CA 1
ATOM 884 C C . TYR A 1 109 ? 3.115 -4.221 6.441 1.00 97.69 109 TYR A C 1
ATOM 886 O O . TYR A 1 109 ? 3.946 -3.923 5.582 1.00 97.69 109 TYR A O 1
ATOM 894 N N . VAL A 1 110 ? 2.224 -5.189 6.260 1.00 97.31 110 VAL A N 1
ATOM 895 C CA . VAL A 1 110 ? 2.224 -6.093 5.109 1.00 97.31 110 VAL A CA 1
ATOM 896 C C . VAL A 1 110 ? 0.829 -6.140 4.505 1.00 97.31 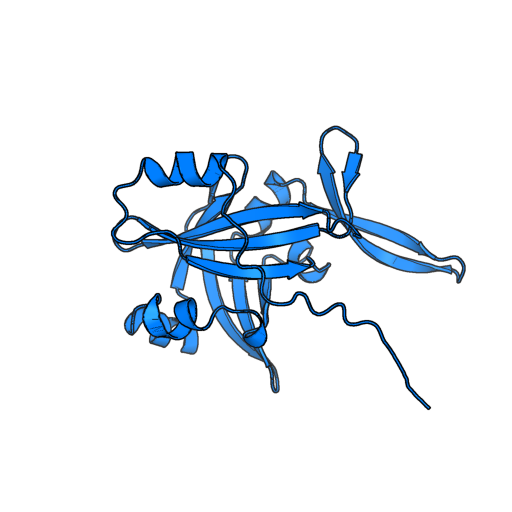110 VAL A C 1
ATOM 898 O O . VAL A 1 110 ? -0.084 -6.654 5.145 1.00 97.31 110 VAL A O 1
ATOM 901 N N . LEU A 1 111 ? 0.667 -5.652 3.274 1.00 97.88 111 LEU A N 1
ATOM 902 C CA . LEU A 1 111 ? -0.510 -5.968 2.454 1.00 97.88 111 LEU A CA 1
ATOM 903 C C . LEU A 1 111 ? -0.276 -7.311 1.769 1.00 97.88 111 LEU A C 1
ATOM 905 O O . LEU A 1 111 ? 0.778 -7.467 1.169 1.00 97.88 111 LEU A O 1
ATOM 909 N N . ARG A 1 112 ? -1.210 -8.264 1.828 1.00 96.88 112 ARG A N 1
ATOM 910 C CA . ARG A 1 112 ? -1.066 -9.608 1.225 1.00 96.88 112 ARG A CA 1
ATOM 911 C C . ARG A 1 112 ? -2.413 -10.239 0.844 1.00 96.88 112 ARG A C 1
ATOM 913 O O . ARG A 1 112 ? -3.459 -9.660 1.130 1.00 96.88 112 ARG A O 1
ATOM 920 N N . SER A 1 113 ? -2.369 -11.465 0.305 1.00 92.31 113 SER A N 1
ATOM 921 C CA . SER A 1 113 ? -3.536 -12.320 0.002 1.00 92.31 113 SER A CA 1
ATOM 922 C C . SER A 1 113 ? -4.409 -11.830 -1.166 1.00 92.31 113 SER A C 1
ATOM 924 O O . SER A 1 113 ? -5.576 -12.187 -1.250 1.00 92.31 113 SER A O 1
ATOM 926 N N . GLY A 1 114 ? -3.828 -11.043 -2.072 1.00 92.19 114 GLY A N 1
ATOM 927 C CA . GLY A 1 114 ? -4.524 -10.345 -3.165 1.00 92.19 114 GLY A CA 1
ATOM 928 C C . GLY A 1 114 ? -3.694 -9.218 -3.794 1.00 92.19 114 GLY A C 1
ATOM 929 O O . GLY A 1 114 ? -4.143 -8.519 -4.697 1.00 92.19 114 GLY A O 1
ATOM 930 N N . TRP A 1 115 ? -2.452 -9.036 -3.337 1.00 97.19 115 TRP A N 1
ATOM 931 C CA . TRP A 1 115 ? -1.535 -8.031 -3.861 1.00 97.19 115 TRP A CA 1
ATOM 932 C C . TRP A 1 115 ? -1.062 -8.369 -5.281 1.00 97.19 115 TRP A C 1
ATOM 934 O O . TRP A 1 115 ? -0.883 -7.474 -6.106 1.00 97.19 115 TRP A O 1
ATOM 944 N N . ASN A 1 116 ? -0.917 -9.658 -5.596 1.00 95.88 116 ASN A N 1
ATOM 945 C CA . ASN A 1 116 ? -0.546 -10.122 -6.931 1.00 95.88 116 ASN A CA 1
ATOM 946 C C . ASN A 1 116 ? -1.504 -9.629 -8.025 1.00 95.88 116 ASN A C 1
ATOM 948 O O . ASN A 1 116 ? -1.057 -9.369 -9.141 1.00 95.88 116 ASN A O 1
ATOM 952 N N . ASP A 1 117 ? -2.790 -9.452 -7.720 1.00 96.31 117 ASP A N 1
ATOM 953 C CA . ASP A 1 117 ? -3.739 -8.906 -8.690 1.00 96.31 117 ASP A CA 1
ATOM 954 C C . ASP A 1 117 ? -3.392 -7.452 -9.021 1.00 96.31 117 ASP A C 1
ATOM 956 O O . ASP A 1 117 ? -3.328 -7.087 -10.196 1.00 96.31 117 ASP A O 1
ATOM 960 N N . ALA A 1 118 ? -3.057 -6.642 -8.012 1.00 95.69 118 ALA A N 1
ATOM 961 C CA . ALA A 1 118 ? -2.583 -5.276 -8.220 1.00 95.69 118 ALA A CA 1
ATOM 962 C C . ALA A 1 118 ? -1.259 -5.246 -9.002 1.00 95.69 118 ALA A C 1
ATOM 964 O O . ALA A 1 118 ? -1.105 -4.415 -9.897 1.00 95.69 118 ALA A O 1
ATOM 965 N N . VAL A 1 119 ? -0.335 -6.175 -8.734 1.00 96.31 119 VAL A N 1
ATOM 966 C CA . VAL A 1 119 ? 0.921 -6.339 -9.492 1.00 96.31 119 VAL A CA 1
ATOM 967 C C . VAL A 1 119 ? 0.648 -6.602 -10.974 1.00 96.31 119 VAL A C 1
ATOM 969 O O . VAL A 1 119 ? 1.175 -5.892 -11.833 1.00 96.31 119 VAL A O 1
ATOM 972 N N . LEU A 1 120 ? -0.204 -7.584 -11.279 1.00 95.62 120 LEU A N 1
ATOM 973 C CA . LEU A 1 120 ? -0.534 -7.976 -12.650 1.00 95.62 120 LEU A CA 1
ATOM 974 C C . LEU A 1 120 ? -1.236 -6.847 -13.404 1.00 95.62 120 LEU A C 1
ATOM 976 O O . LEU A 1 120 ? -0.858 -6.508 -14.526 1.00 95.62 120 LEU A O 1
ATOM 980 N N . GLN A 1 121 ? -2.237 -6.235 -12.777 1.00 95.50 121 GLN A N 1
ATOM 981 C CA . GLN A 1 121 ? -3.035 -5.177 -13.386 1.00 95.50 121 GLN A CA 1
ATOM 982 C C . GLN A 1 121 ? -2.221 -3.893 -13.600 1.00 95.50 121 GLN A C 1
ATOM 984 O O . GLN A 1 121 ? -2.389 -3.218 -14.619 1.00 95.50 121 GLN A O 1
ATOM 989 N N . ASN A 1 122 ? -1.289 -3.569 -12.701 1.00 94.25 122 ASN A N 1
ATOM 990 C CA . ASN A 1 122 ? -0.365 -2.443 -12.869 1.00 94.25 122 ASN A CA 1
ATOM 991 C C . ASN A 1 122 ? 0.878 -2.800 -13.698 1.00 94.25 122 ASN A C 1
ATOM 993 O O . ASN A 1 122 ? 1.796 -1.993 -13.784 1.00 94.25 122 ASN A O 1
ATOM 997 N N . LYS A 1 123 ? 0.911 -3.979 -14.342 1.00 95.25 123 LYS A N 1
ATOM 998 C CA . LYS A 1 123 ? 2.001 -4.424 -15.232 1.00 95.25 123 LYS A CA 1
ATOM 999 C C . LYS A 1 123 ? 3.382 -4.340 -14.568 1.00 95.25 123 LYS A C 1
ATOM 1001 O O . LYS A 1 123 ? 4.384 -4.037 -15.225 1.00 95.25 123 LYS A O 1
ATOM 1006 N N . LEU A 1 124 ? 3.428 -4.600 -13.263 1.00 95.38 124 LEU A N 1
ATOM 1007 C CA . LEU A 1 124 ? 4.662 -4.671 -12.496 1.00 95.38 124 LEU A CA 1
ATOM 1008 C C . LEU A 1 124 ? 5.333 -6.021 -12.757 1.00 95.38 124 LEU A C 1
ATOM 1010 O O . LEU A 1 124 ? 4.701 -7.074 -12.704 1.00 95.38 124 LEU A O 1
ATOM 1014 N N . SER A 1 125 ? 6.630 -6.002 -13.039 1.00 95.00 125 SER A N 1
ATOM 1015 C CA . SER A 1 125 ? 7.428 -7.213 -13.227 1.00 95.00 125 SER A CA 1
ATOM 1016 C C . SER A 1 125 ? 8.874 -6.998 -12.784 1.00 95.00 125 SER A C 1
ATOM 1018 O O . SER A 1 125 ? 9.256 -5.914 -12.340 1.00 95.00 125 SER A O 1
ATOM 1020 N N . VAL A 1 126 ? 9.684 -8.052 -12.849 1.00 93.81 126 VAL A N 1
ATOM 1021 C CA . VAL A 1 126 ? 11.102 -8.002 -12.485 1.00 93.81 126 VAL A CA 1
ATOM 1022 C C . VAL A 1 126 ? 11.934 -8.223 -13.733 1.00 93.81 126 VAL A C 1
ATOM 1024 O O . VAL A 1 126 ? 11.805 -9.255 -14.387 1.00 93.81 126 VAL A O 1
ATOM 1027 N N . SER A 1 127 ? 12.807 -7.265 -14.033 1.00 91.19 127 SER A N 1
ATOM 1028 C CA . SER A 1 127 ? 13.788 -7.376 -15.109 1.00 91.19 127 SER A CA 1
ATOM 1029 C C . SER A 1 127 ? 15.141 -7.794 -14.5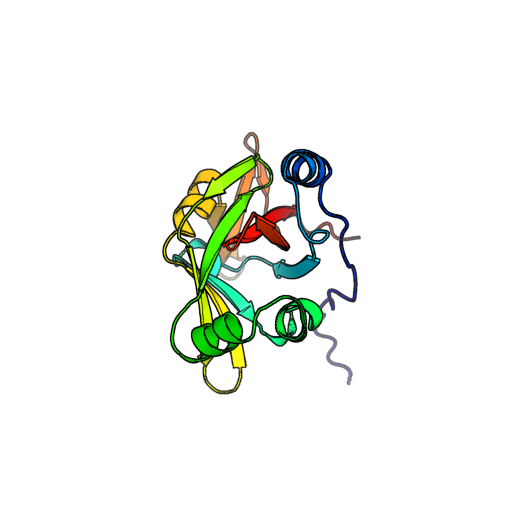47 1.00 91.19 127 SER A C 1
ATOM 1031 O O . SER A 1 127 ? 15.579 -7.295 -13.505 1.00 91.19 127 SER A O 1
ATOM 1033 N N . GLU A 1 128 ? 15.815 -8.694 -15.255 1.00 89.62 128 GLU A N 1
ATOM 1034 C CA . GLU A 1 128 ? 17.200 -9.070 -14.994 1.00 89.62 128 GLU A CA 1
ATOM 1035 C C . GLU A 1 128 ? 18.128 -8.230 -15.873 1.00 89.62 128 GLU A C 1
ATOM 1037 O O . GLU A 1 128 ? 17.992 -8.197 -17.093 1.00 89.62 128 GLU A O 1
ATOM 1042 N N . ASN A 1 129 ? 19.073 -7.543 -15.240 1.00 84.06 129 ASN A N 1
ATOM 1043 C CA . ASN A 1 129 ? 20.075 -6.715 -15.896 1.00 84.06 129 ASN A CA 1
ATOM 1044 C C . ASN A 1 129 ? 21.462 -7.296 -15.622 1.00 84.06 129 ASN A C 1
ATOM 1046 O O . ASN A 1 129 ? 21.811 -7.555 -14.464 1.00 84.06 129 ASN A O 1
ATOM 1050 N N . PHE A 1 130 ? 22.257 -7.467 -16.675 1.00 81.12 130 PHE A N 1
ATOM 1051 C CA . PHE A 1 130 ? 23.646 -7.901 -16.571 1.00 81.12 130 PHE A CA 1
ATOM 1052 C C . PHE A 1 130 ? 24.535 -6.699 -16.270 1.00 81.12 130 PHE A C 1
ATOM 1054 O O . PHE A 1 130 ? 24.549 -5.721 -17.015 1.00 81.12 130 PHE A O 1
ATOM 1061 N N . LYS A 1 131 ? 25.272 -6.771 -15.165 1.00 76.94 131 LYS A N 1
ATOM 1062 C CA . LYS A 1 131 ? 26.304 -5.793 -14.831 1.00 76.94 131 LYS A CA 1
ATOM 1063 C C . LYS A 1 131 ? 27.590 -6.100 -15.595 1.00 76.94 131 LYS A C 1
ATOM 1065 O O . LYS A 1 131 ? 27.836 -7.243 -15.976 1.00 76.94 131 LYS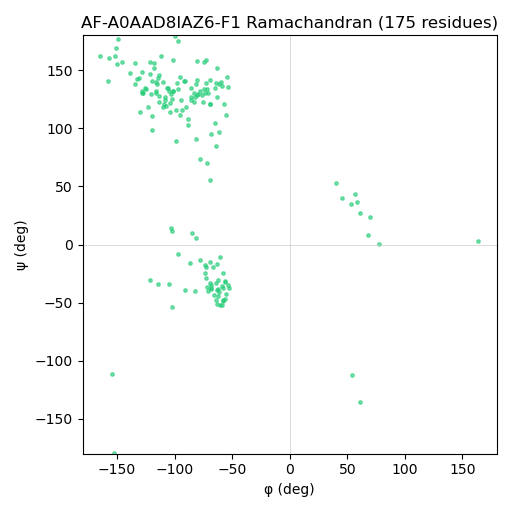 A O 1
ATOM 1070 N N . GLU A 1 132 ? 28.435 -5.084 -15.762 1.00 74.56 132 GLU A N 1
ATOM 1071 C CA . GLU A 1 132 ? 29.751 -5.209 -16.410 1.00 74.56 132 GLU A CA 1
ATOM 1072 C C . GLU A 1 132 ? 30.667 -6.237 -15.718 1.00 74.56 132 GLU A C 1
ATOM 1074 O O . GLU A 1 132 ? 31.530 -6.825 -16.362 1.00 74.56 132 GLU A O 1
ATOM 1079 N N . ASP A 1 133 ? 30.443 -6.513 -14.426 1.00 83.25 133 ASP A N 1
ATOM 1080 C CA . ASP A 1 133 ? 31.151 -7.545 -13.654 1.00 83.25 133 ASP A CA 1
ATOM 1081 C C . ASP A 1 133 ? 30.594 -8.971 -13.856 1.00 83.25 133 ASP A C 1
ATOM 1083 O O . ASP A 1 133 ? 31.011 -9.907 -13.170 1.00 83.25 133 ASP A O 1
ATOM 1087 N N . GLY A 1 134 ? 29.635 -9.148 -14.771 1.00 79.19 134 GLY A N 1
ATOM 1088 C CA . GLY A 1 134 ? 28.972 -10.418 -15.056 1.00 79.19 134 GLY A CA 1
ATOM 1089 C C . GLY A 1 134 ? 27.899 -10.818 -14.040 1.00 79.19 134 GLY A C 1
ATOM 1090 O O . GLY A 1 134 ? 27.287 -11.877 -14.197 1.00 79.19 134 GLY A O 1
ATOM 1091 N N . LYS A 1 135 ? 27.628 -10.010 -13.003 1.00 85.62 135 LYS A N 1
ATOM 1092 C CA . LYS A 1 135 ? 26.556 -10.307 -12.042 1.00 85.62 135 LYS A CA 1
ATOM 1093 C C . LYS A 1 135 ? 25.195 -9.894 -12.582 1.00 85.62 135 LYS A C 1
ATOM 1095 O O . LYS A 1 135 ? 25.025 -8.821 -13.156 1.00 85.62 135 LYS A O 1
ATOM 1100 N N . VAL A 1 136 ? 24.194 -10.722 -12.305 1.00 83.44 136 VAL A N 1
ATOM 1101 C CA . VAL A 1 136 ? 22.792 -10.386 -12.559 1.00 83.44 136 VAL A CA 1
ATOM 1102 C C . VAL A 1 136 ? 22.271 -9.533 -11.408 1.00 83.44 136 VAL A C 1
ATOM 1104 O O . VAL A 1 136 ? 22.363 -9.913 -10.240 1.00 83.44 136 VAL A O 1
ATOM 1107 N N . SER A 1 137 ? 21.697 -8.381 -11.736 1.00 86.19 137 SER A N 1
ATOM 1108 C CA . SER A 1 137 ? 20.875 -7.597 -10.816 1.00 86.19 137 SER A CA 1
ATOM 1109 C C . SER A 1 137 ? 19.419 -7.627 -11.240 1.00 86.19 137 SER A C 1
ATOM 1111 O O . SER A 1 137 ? 19.118 -7.542 -12.426 1.00 86.19 137 SER A O 1
ATOM 1113 N N . LYS A 1 138 ? 18.525 -7.741 -10.259 1.00 89.94 138 LYS A N 1
ATOM 1114 C CA . LYS A 1 138 ? 17.077 -7.702 -10.460 1.00 89.94 138 LYS A CA 1
ATOM 1115 C C . LYS A 1 138 ? 16.548 -6.3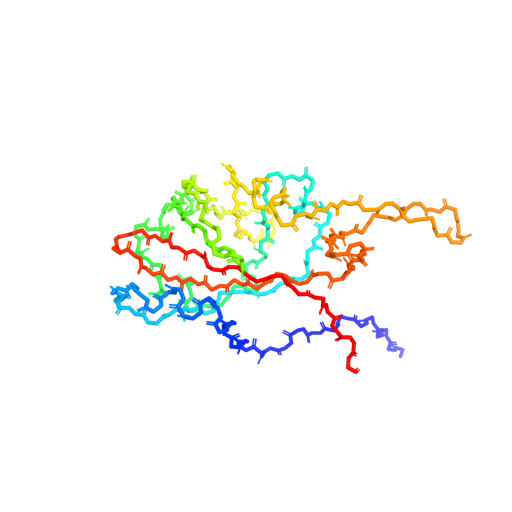31 -10.078 1.00 89.94 138 LYS A C 1
ATOM 1117 O O . LYS A 1 138 ? 16.853 -5.851 -8.988 1.00 89.94 138 LYS A O 1
ATOM 1122 N N . THR A 1 139 ? 15.726 -5.756 -10.944 1.00 91.50 139 THR A N 1
ATOM 1123 C CA . THR A 1 139 ? 15.077 -4.461 -10.719 1.00 91.50 139 THR A CA 1
ATOM 1124 C C . THR A 1 139 ? 13.592 -4.584 -11.023 1.00 91.50 139 THR A C 1
ATOM 1126 O O . THR A 1 139 ? 13.200 -5.302 -11.943 1.00 91.50 139 THR A O 1
ATOM 1129 N N . VAL A 1 140 ? 12.761 -3.898 -10.240 1.00 92.94 140 VAL A N 1
ATOM 1130 C CA . VAL A 1 140 ? 11.326 -3.802 -10.514 1.00 92.94 140 VAL A CA 1
ATOM 1131 C C . VAL A 1 140 ? 11.096 -2.854 -11.687 1.00 92.94 140 VAL A C 1
ATOM 1133 O O . VAL A 1 140 ? 11.668 -1.764 -11.725 1.00 92.94 140 VAL A O 1
ATOM 1136 N N . VAL A 1 141 ? 10.252 -3.272 -12.627 1.00 93.44 141 VAL A N 1
ATOM 1137 C CA . VAL A 1 141 ? 9.844 -2.479 -13.786 1.00 93.44 141 VAL A CA 1
ATOM 1138 C C . VAL A 1 141 ? 8.327 -2.432 -13.918 1.00 93.44 141 VAL A C 1
ATOM 1140 O O . VAL A 1 141 ? 7.642 -3.400 -13.594 1.00 93.44 141 VAL A O 1
ATOM 1143 N N . MET A 1 142 ? 7.813 -1.324 -14.437 1.00 91.62 142 MET A N 1
ATOM 1144 C CA . MET A 1 142 ? 6.423 -1.161 -14.863 1.00 91.62 142 MET A CA 1
ATOM 1145 C C . MET A 1 142 ? 6.422 -0.917 -16.361 1.00 91.62 142 MET A C 1
ATOM 1147 O O . MET A 1 142 ? 7.206 -0.100 -16.848 1.00 91.62 142 MET A O 1
ATOM 1151 N N . VAL A 1 143 ? 5.575 -1.639 -17.090 1.00 87.31 143 VAL A N 1
ATOM 1152 C CA . VAL A 1 143 ? 5.445 -1.463 -18.540 1.00 87.31 143 VAL A CA 1
ATOM 1153 C C . VAL A 1 143 ? 4.290 -0.516 -18.827 1.00 87.31 143 VAL A C 1
ATOM 1155 O O . VAL A 1 143 ? 3.129 -0.879 -18.641 1.00 87.31 143 VAL A O 1
ATOM 1158 N N . ASP A 1 144 ? 4.615 0.671 -19.324 1.00 81.38 144 ASP A N 1
ATOM 1159 C CA . ASP A 1 144 ? 3.658 1.703 -19.712 1.00 81.38 144 ASP A CA 1
ATOM 1160 C C . ASP A 1 144 ? 3.874 2.080 -21.183 1.00 81.38 144 ASP A C 1
ATOM 1162 O O . ASP A 1 144 ? 4.973 2.475 -21.559 1.00 81.38 144 ASP A O 1
ATOM 1166 N N . ASP A 1 145 ? 2.869 1.861 -22.035 1.00 75.00 145 ASP A N 1
ATOM 1167 C CA . ASP A 1 145 ? 2.891 2.154 -23.480 1.00 75.00 145 ASP A CA 1
ATOM 1168 C C . ASP A 1 145 ? 4.217 1.827 -24.208 1.00 75.00 145 ASP A C 1
ATOM 1170 O O . ASP A 1 145 ? 4.800 2.643 -24.922 1.00 75.00 145 ASP A O 1
ATOM 1174 N N . ASN A 1 146 ? 4.694 0.585 -24.043 1.00 74.31 146 ASN A N 1
ATOM 1175 C CA . ASN A 1 146 ? 5.958 0.042 -24.582 1.00 74.31 146 ASN A CA 1
ATOM 1176 C C . ASN A 1 146 ? 7.250 0.626 -23.987 1.00 74.31 146 ASN A C 1
ATOM 1178 O O . ASN A 1 146 ? 8.344 0.300 -24.454 1.00 74.31 146 ASN A O 1
ATOM 1182 N N . LYS A 1 147 ? 7.155 1.438 -22.936 1.00 83.38 147 LYS A N 1
ATOM 1183 C CA . LYS A 1 147 ? 8.292 1.907 -22.151 1.00 83.38 147 LYS A CA 1
ATOM 1184 C C . LYS A 1 147 ? 8.368 1.136 -20.836 1.00 83.38 147 LYS A C 1
ATOM 1186 O O . LYS A 1 147 ? 7.401 1.051 -20.085 1.00 83.38 147 LYS A O 1
ATOM 1191 N N . SER A 1 148 ? 9.549 0.602 -20.540 1.00 85.50 148 SER A N 1
ATOM 1192 C CA . SER A 1 148 ? 9.850 0.051 -19.219 1.00 85.50 148 SER A CA 1
ATOM 1193 C C . SER A 1 1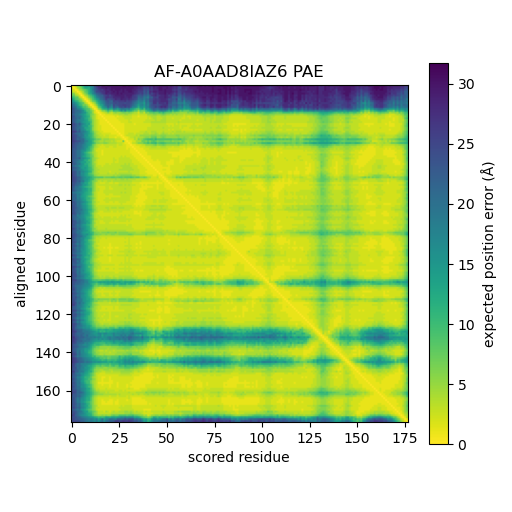48 ? 10.335 1.167 -18.303 1.00 85.50 148 SER A C 1
ATOM 1195 O O . SER A 1 148 ? 11.298 1.869 -18.619 1.00 85.50 148 SER A O 1
ATOM 1197 N N . VAL A 1 149 ? 9.669 1.318 -17.165 1.00 90.62 149 VAL A N 1
ATOM 1198 C CA . VAL A 1 149 ? 9.978 2.313 -16.139 1.00 90.62 149 VAL A CA 1
ATOM 1199 C C . VAL A 1 149 ? 10.584 1.604 -14.930 1.00 90.62 149 VAL A C 1
ATOM 1201 O O . VAL A 1 149 ? 9.973 0.679 -14.401 1.00 90.62 149 VAL A O 1
ATOM 1204 N N . THR A 1 150 ? 11.784 2.013 -14.509 1.00 91.62 150 THR A N 1
ATOM 1205 C CA . THR A 1 150 ? 12.482 1.514 -13.307 1.00 91.62 150 THR A CA 1
ATOM 1206 C C . THR A 1 150 ? 12.317 2.481 -12.135 1.00 91.62 150 THR A C 1
ATOM 1208 O O . THR A 1 150 ? 11.699 3.534 -12.279 1.00 91.62 150 THR A O 1
ATOM 1211 N N . ASP A 1 151 ? 12.893 2.133 -10.980 1.00 90.38 151 ASP A N 1
ATOM 1212 C CA . ASP A 1 151 ? 12.979 3.009 -9.802 1.00 90.38 151 ASP A CA 1
ATOM 1213 C C . ASP A 1 151 ? 11.603 3.496 -9.334 1.00 90.38 151 ASP A C 1
ATOM 1215 O O . ASP A 1 151 ? 11.376 4.670 -9.043 1.00 90.38 151 ASP A O 1
ATOM 1219 N N . LEU A 1 152 ? 10.654 2.562 -9.315 1.00 94.12 152 LEU A N 1
ATOM 1220 C CA . LEU A 1 152 ? 9.261 2.846 -9.016 1.00 94.12 152 LEU A CA 1
ATOM 1221 C C . LEU A 1 152 ? 9.049 3.052 -7.528 1.00 94.12 152 LEU A C 1
ATOM 1223 O O . LEU A 1 152 ? 9.381 2.192 -6.712 1.00 94.12 152 LEU A O 1
ATOM 1227 N N . VAL A 1 153 ? 8.411 4.161 -7.195 1.00 94.31 153 VAL A N 1
ATOM 1228 C CA . VAL A 1 153 ? 7.941 4.467 -5.854 1.00 94.31 153 VAL A CA 1
ATOM 1229 C C . VAL A 1 153 ? 6.445 4.201 -5.795 1.00 94.31 153 VAL A C 1
ATOM 1231 O O . VAL A 1 153 ? 5.689 4.651 -6.656 1.00 94.31 153 VAL A O 1
ATOM 1234 N N . VAL A 1 154 ? 6.023 3.486 -4.756 1.00 95.88 154 VAL A N 1
ATOM 1235 C CA . VAL A 1 154 ? 4.614 3.361 -4.383 1.00 95.88 154 VAL A CA 1
ATOM 1236 C C . VAL A 1 154 ? 4.296 4.364 -3.281 1.00 95.88 154 VAL A C 1
ATOM 1238 O O . VAL A 1 154 ? 5.048 4.484 -2.310 1.00 95.88 154 VAL A O 1
ATOM 1241 N N . ARG A 1 155 ? 3.179 5.075 -3.427 1.00 96.38 155 ARG A N 1
ATOM 1242 C CA . ARG A 1 155 ? 2.582 5.935 -2.399 1.00 96.38 155 ARG A CA 1
ATOM 1243 C C . ARG A 1 155 ? 1.237 5.377 -1.981 1.00 96.38 155 ARG A C 1
ATOM 1245 O O . ARG A 1 155 ? 0.496 4.861 -2.817 1.00 96.38 155 ARG A O 1
ATOM 1252 N N . VAL A 1 156 ? 0.944 5.497 -0.692 1.00 97.56 156 VAL A N 1
ATOM 1253 C CA . VAL A 1 156 ? -0.258 4.945 -0.074 1.00 97.56 156 VAL A CA 1
ATOM 1254 C C . VAL A 1 156 ? -0.975 6.026 0.713 1.00 97.56 156 VAL A C 1
ATOM 1256 O O . VAL A 1 156 ? -0.376 6.677 1.572 1.00 97.56 156 VAL A O 1
ATOM 1259 N N . TRP A 1 157 ? -2.275 6.157 0.479 1.00 97.94 157 TRP A N 1
ATOM 1260 C CA . TRP A 1 157 ? -3.195 6.890 1.344 1.00 97.94 157 TRP A CA 1
ATOM 1261 C C . TRP A 1 157 ? -4.243 5.930 1.895 1.00 97.94 157 TRP A C 1
ATOM 1263 O O . TRP A 1 157 ? -4.571 4.945 1.245 1.00 97.94 157 TRP A O 1
ATOM 1273 N N . SER A 1 158 ? -4.779 6.218 3.074 1.00 97.62 158 SER A N 1
ATOM 1274 C CA . SER A 1 158 ? -5.860 5.468 3.713 1.00 97.62 158 SER A CA 1
ATOM 1275 C C . SER A 1 158 ? -7.124 6.311 3.805 1.00 97.62 158 SER A C 1
ATOM 1277 O O . SER A 1 158 ? -7.050 7.526 3.976 1.00 97.62 158 SER A O 1
ATOM 1279 N N . PHE A 1 159 ? -8.286 5.680 3.677 1.00 97.44 159 PHE A N 1
ATOM 1280 C CA . PHE A 1 159 ? -9.589 6.319 3.861 1.00 97.44 159 PHE A CA 1
ATOM 1281 C C . PHE A 1 159 ? -10.630 5.297 4.345 1.00 97.44 159 PHE A C 1
ATOM 1283 O O . PHE A 1 159 ? -10.376 4.090 4.362 1.00 97.44 159 PHE A O 1
ATOM 1290 N N . ARG A 1 160 ? -11.802 5.782 4.773 1.00 95.62 160 ARG A N 1
ATOM 1291 C CA . ARG A 1 160 ? -12.917 4.952 5.253 1.00 95.62 160 ARG A CA 1
ATOM 1292 C C . ARG A 1 160 ? -14.107 5.041 4.318 1.00 95.62 160 ARG A C 1
ATOM 1294 O O . ARG A 1 160 ? -14.594 6.133 4.051 1.00 95.62 160 ARG A O 1
ATOM 1301 N N . ARG A 1 161 ? -14.623 3.892 3.886 1.00 93.56 161 ARG A N 1
ATOM 1302 C CA . ARG A 1 161 ? -15.908 3.791 3.179 1.00 93.56 161 ARG A CA 1
ATOM 1303 C C . ARG A 1 161 ? -16.827 2.900 4.007 1.00 93.56 161 ARG A C 1
ATOM 1305 O O . ARG A 1 161 ? -16.702 1.674 3.977 1.00 93.56 161 ARG A O 1
ATOM 1312 N N . GLY A 1 162 ? -17.710 3.531 4.782 1.00 90.81 162 GLY A N 1
ATOM 1313 C CA . GLY A 1 162 ? -18.400 2.863 5.886 1.00 90.81 162 GLY A CA 1
ATOM 1314 C C . GLY A 1 162 ? -17.388 2.366 6.922 1.00 90.81 162 GLY A C 1
ATOM 1315 O O . GLY A 1 162 ? -16.420 3.054 7.229 1.00 90.81 162 GLY A O 1
ATOM 1316 N N . THR A 1 163 ? -17.560 1.137 7.406 1.00 90.69 163 THR A N 1
ATOM 1317 C CA . THR A 1 163 ? -16.650 0.526 8.392 1.00 90.69 163 THR A CA 1
ATOM 1318 C C . THR A 1 163 ? -15.344 0.004 7.792 1.00 90.69 163 THR A C 1
ATOM 1320 O O . THR A 1 163 ? -14.412 -0.312 8.527 1.00 90.69 163 THR A O 1
ATOM 1323 N N . ASN A 1 164 ? -15.256 -0.103 6.466 1.00 94.56 164 ASN A N 1
ATOM 1324 C CA . ASN A 1 164 ? -14.130 -0.757 5.807 1.00 94.56 164 ASN A CA 1
ATOM 1325 C C . ASN A 1 164 ? -12.931 0.187 5.689 1.00 94.56 164 ASN A C 1
ATOM 1327 O O . ASN A 1 164 ? -13.080 1.357 5.321 1.00 94.56 164 ASN A O 1
ATOM 1331 N N . LEU A 1 165 ? -11.740 -0.348 5.957 1.00 97.44 165 LEU A N 1
ATOM 1332 C CA . LEU A 1 165 ? -10.469 0.321 5.710 1.00 97.44 165 LEU A CA 1
ATOM 1333 C C . LEU A 1 165 ? -10.094 0.185 4.230 1.00 97.44 165 LEU A C 1
ATOM 1335 O O . LEU A 1 165 ? -10.090 -0.915 3.674 1.00 97.44 165 LEU A O 1
ATOM 1339 N N . TRP A 1 166 ? -9.784 1.310 3.594 1.00 98.12 166 TRP A N 1
ATOM 1340 C CA . TRP A 1 166 ? -9.360 1.363 2.200 1.00 98.12 166 TRP A CA 1
ATOM 1341 C C . TRP A 1 166 ? -7.982 1.991 2.063 1.00 98.12 166 TRP A C 1
ATOM 1343 O O . TRP A 1 166 ? -7.649 2.927 2.792 1.00 98.12 166 TRP A O 1
ATOM 1353 N N . PHE A 1 167 ? -7.227 1.519 1.075 1.00 98.31 167 PHE A N 1
ATOM 1354 C CA . PHE A 1 167 ? -6.001 2.144 0.608 1.00 98.31 167 PHE A CA 1
ATOM 1355 C C . PHE A 1 167 ? -6.145 2.641 -0.829 1.00 98.31 167 PHE A C 1
ATOM 1357 O O . PHE A 1 167 ? -6.677 1.944 -1.685 1.00 98.31 167 PHE A O 1
ATOM 1364 N N . ALA A 1 168 ? -5.628 3.833 -1.102 1.00 98.12 168 ALA A N 1
ATOM 1365 C CA . ALA A 1 168 ? -5.422 4.347 -2.448 1.00 98.12 168 ALA A CA 1
ATOM 1366 C C . ALA A 1 168 ? -3.934 4.274 -2.792 1.00 98.12 168 ALA A C 1
ATOM 1368 O O . ALA A 1 168 ? -3.103 4.701 -1.983 1.00 98.12 168 ALA A O 1
ATOM 1369 N N . LEU A 1 169 ? -3.606 3.748 -3.973 1.00 96.31 169 LEU A N 1
ATOM 1370 C CA . LEU A 1 169 ? -2.233 3.584 -4.439 1.00 96.31 169 LEU A CA 1
ATOM 1371 C C . LEU A 1 169 ? -1.912 4.405 -5.679 1.00 96.31 169 LEU A C 1
ATOM 1373 O O . LEU A 1 169 ? -2.660 4.418 -6.655 1.00 96.31 169 LEU A O 1
ATOM 1377 N N . GLU A 1 170 ? -0.708 4.964 -5.676 1.00 95.56 170 GLU A N 1
ATOM 1378 C CA . GLU A 1 170 ? -0.061 5.536 -6.853 1.00 95.56 170 GLU A CA 1
ATOM 1379 C C . GLU A 1 170 ? 1.323 4.905 -7.040 1.00 95.56 170 GLU A C 1
ATOM 1381 O O . GLU A 1 170 ? 2.105 4.823 -6.088 1.00 95.56 170 GLU A O 1
ATOM 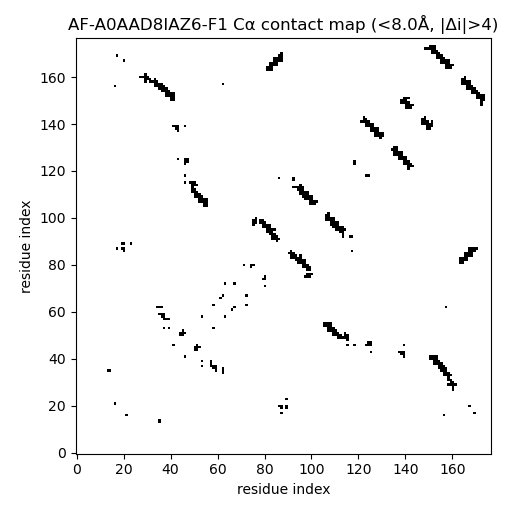1386 N N . PHE A 1 171 ? 1.644 4.525 -8.279 1.00 94.12 171 PHE A N 1
ATOM 1387 C CA . PHE A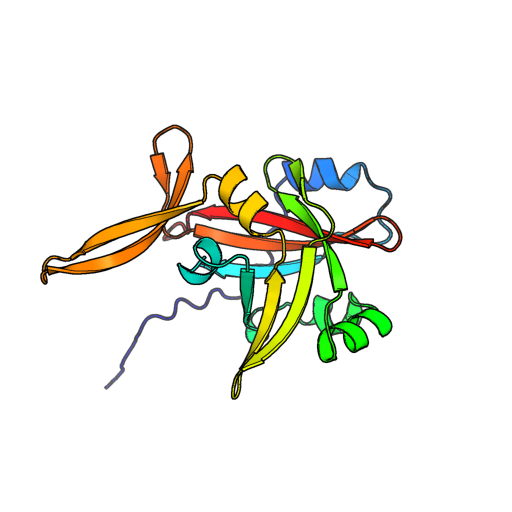 1 171 ? 3.005 4.200 -8.702 1.00 94.12 171 PHE A CA 1
ATOM 1388 C C . PHE A 1 171 ? 3.554 5.328 -9.573 1.00 94.12 171 PHE A C 1
ATOM 1390 O O . PHE A 1 171 ? 2.875 5.789 -10.487 1.00 94.12 171 PHE A O 1
ATOM 1397 N N . HIS A 1 172 ? 4.791 5.746 -9.329 1.00 90.62 172 HIS A N 1
ATOM 1398 C CA . HIS A 1 172 ? 5.479 6.716 -10.180 1.00 90.62 172 HIS A CA 1
ATOM 1399 C C . HIS A 1 172 ? 6.975 6.419 -10.246 1.00 90.62 172 HIS A C 1
ATOM 1401 O O . HIS A 1 172 ? 7.538 5.775 -9.360 1.00 90.62 172 HIS A O 1
ATOM 1407 N N . GLN A 1 173 ? 7.628 6.895 -11.303 1.00 90.62 173 GLN A N 1
ATOM 1408 C CA . GLN A 1 173 ? 9.081 6.836 -11.412 1.00 90.62 173 GLN A CA 1
ATOM 1409 C C . GLN A 1 173 ? 9.719 7.834 -10.447 1.00 90.62 173 GLN A C 1
ATOM 1411 O O . GLN A 1 173 ? 9.325 9.001 -10.428 1.00 90.62 173 GLN A O 1
ATOM 1416 N N . LEU A 1 174 ? 10.739 7.410 -9.700 1.00 85.75 174 LEU A N 1
ATOM 1417 C CA . LEU A 1 174 ? 11.595 8.337 -8.972 1.00 85.75 174 LEU A CA 1
ATOM 1418 C C . LEU A 1 174 ? 12.359 9.206 -9.980 1.00 85.75 174 LEU A C 1
ATOM 1420 O O . LEU A 1 174 ? 13.304 8.754 -10.627 1.00 85.75 174 LEU A O 1
ATOM 1424 N N . THR A 1 175 ? 11.952 10.461 -10.131 1.00 75.38 175 THR A N 1
ATOM 1425 C CA . THR A 1 175 ? 12.713 11.455 -10.889 1.00 75.38 175 THR A CA 1
ATOM 1426 C C . THR A 1 175 ? 13.910 11.908 -10.058 1.00 75.38 175 THR A C 1
ATOM 1428 O O . THR A 1 175 ? 13.750 12.393 -8.939 1.00 75.38 175 THR A O 1
ATOM 1431 N N . GLN A 1 176 ? 15.123 11.751 -10.595 1.00 51.06 176 GLN A N 1
ATOM 1432 C CA . GLN A 1 176 ? 16.299 12.423 -10.041 1.00 51.06 176 GLN A CA 1
ATOM 1433 C C . GLN A 1 176 ? 16.152 13.924 -10.318 1.00 51.06 176 GLN A C 1
ATOM 1435 O O . GLN A 1 176 ? 15.972 14.314 -11.473 1.00 51.06 176 GLN A O 1
ATOM 1440 N N . VAL A 1 177 ? 16.147 14.728 -9.254 1.00 39.59 177 VAL A N 1
ATOM 1441 C CA . VAL A 1 177 ? 16.158 16.199 -9.313 1.00 39.59 177 VAL A CA 1
ATOM 1442 C C . VAL A 1 177 ? 17.593 16.685 -9.440 1.00 39.59 177 VAL A C 1
ATOM 1444 O O . VAL A 1 177 ? 18.451 16.128 -8.717 1.00 39.59 177 VAL A O 1
#

Solvent-accessible surface area (backbone atoms only — not comparable to full-atom values): 10318 Å² total; per-residue (Å²): 138,83,86,80,75,83,73,79,72,86,70,88,71,84,74,78,76,55,64,70,54,50,54,62,54,64,77,46,90,50,92,58,80,70,42,74,31,37,64,45,71,61,48,56,63,43,70,79,37,57,28,43,76,40,53,49,92,51,47,35,63,60,44,74,70,70,67,46,50,73,68,49,53,57,29,20,80,75,54,49,36,68,26,33,37,31,40,76,84,73,50,76,48,70,71,21,32,40,26,52,46,78,55,92,95,44,49,28,38,33,41,21,80,53,39,50,58,57,33,58,75,59,39,49,45,75,47,80,42,79,42,98,87,72,47,78,44,78,42,37,30,31,62,53,97,94,41,78,43,52,62,36,30,42,37,36,30,35,40,44,65,78,94,44,46,33,34,42,37,41,80,44,66,66,75,87,128

Sequence (177 aa):
MSVQIGSMEVHNLHPEMPQNLKDYISEFNLEAPPLFVAQKLLHVSDVMQDRLLFPESLINAEFSYNFLTEVEKELLEKQHVEVNLVDGMMREYHALHLAKWDIASCSFYVLRSGWNDAVLQNKLSVSENFKEDGKVSKTVVMVDDNKSVTDLVVRVWSFRRGTNLWFALEFHQLTQV

Organism: NCBI:txid360622